Protein AF-A0A183K710-F1 (afdb_monomer_lite)

pLDDT: mean 79.03, std 16.12, range [29.27, 97.75]

InterPro domains:
  IPR005821 Ion transport domain [PF00520] (157-296)
  IPR027359 Voltage-dependent channel domain superfamily [G3DSA:1.20.120.350] (135-253)
  IPR028798 Two pore channel protein 2 [PTHR46768] (1-90)

Radius of gyration: 31.48 Å; chains: 1; bounding box: 94×46×74 Å

Secondary structure (DSSP, 8-state):
----PPP-----S---------TTSSHHHHHHHHHHHHTTTTTTTTTHHHHHH-TTHHHHHHHHHIIIIIIIIHHHHHHHHHHHHHHHHHHHHHHHTS---HHHHHHHHHHHHHS-STTS---S---SSHHHHHHHHHHTSHHHHHHHHHHHHHHHHSTTTSHHHHHHHHHHHHHHHHHHH-HHHHHH-HHHHHHHHHHHHHHHHHHHHHHHHHHHHH-TT-HHHHHHHHHHHHHHHHHHHGGGGGGGGG-TTHHHHHHHHHHHHHHHHHHHHHHHHHHHHHHHHHHHHHTTS-----TT-----

Organism: NCBI:txid6186

Sequence (305 aa):
MCVFNKPNRDLTKNSVVNTTTTAFTDFYDTLFSLLVLLTTTNHPDILIPPYNGNRGTAIFSIVYLGVGLYVLLNILTAAVYSEFSGYLMVYFMRHCHGNINAKQFMQLFKILDLSGPSNQSIPEQIPSLRVARIFQTWIMSKGFELVRIIISVFNVVFLCIISWGFTIFYVFEQISFLWAYGQKAFFSKKSNIFGLFIVAIIFVVKLIELTLLLMSHQMQHISQFRMTIWNIVRLSNILLLTRTTRLIVLFPWTRLVVSVLADLPSNLTPVLGILISAFYFYALLGMNLFHDVIKYHNSTNSSNP

Structure (mmCIF, N/CA/C/O backbone):
data_AF-A0A183K710-F1
#
_entry.id   AF-A0A183K710-F1
#
loop_
_atom_site.group_PDB
_atom_site.id
_atom_site.type_symbol
_atom_site.label_atom_id
_atom_site.label_alt_id
_atom_site.label_comp_id
_atom_site.label_asym_id
_atom_site.label_entity_id
_atom_site.label_seq_id
_atom_site.pdbx_PDB_ins_code
_atom_site.Cartn_x
_atom_site.Cartn_y
_atom_site.Cartn_z
_atom_site.occupancy
_atom_site.B_iso_or_equiv
_atom_site.auth_seq_id
_atom_site.auth_comp_id
_atom_site.auth_asym_id
_atom_site.auth_atom_id
_atom_site.pdbx_PDB_model_num
ATOM 1 N N . MET A 1 1 ? 19.536 0.967 -7.876 1.00 32.75 1 MET A N 1
ATOM 2 C CA . MET A 1 1 ? 19.944 0.985 -9.293 1.00 32.75 1 MET A CA 1
ATOM 3 C C . MET A 1 1 ? 21.432 0.676 -9.312 1.00 32.75 1 MET A C 1
ATOM 5 O O . MET A 1 1 ? 22.241 1.565 -9.096 1.00 32.75 1 MET A O 1
ATOM 9 N N . CYS A 1 2 ? 21.785 -0.606 -9.386 1.00 29.27 2 CYS A N 1
ATOM 10 C CA . CYS A 1 2 ? 23.181 -1.023 -9.462 1.00 29.27 2 CYS A CA 1
ATOM 11 C C . CYS A 1 2 ? 23.560 -0.992 -10.939 1.00 29.27 2 CYS A C 1
ATOM 13 O 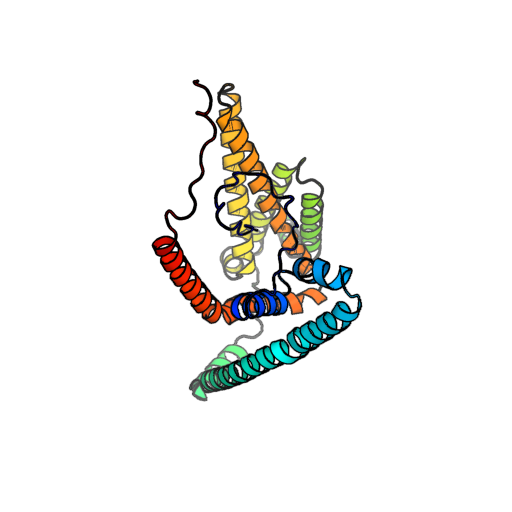O . CYS A 1 2 ? 23.099 -1.828 -11.712 1.00 29.27 2 CYS A O 1
ATOM 15 N N . VAL A 1 3 ? 24.326 0.020 -11.333 1.00 36.28 3 VAL A N 1
ATOM 16 C CA . VAL A 1 3 ? 24.984 0.047 -12.638 1.00 36.28 3 VAL A CA 1
ATOM 17 C C . VAL A 1 3 ? 25.947 -1.137 -12.649 1.00 36.28 3 VAL A C 1
ATOM 19 O O . VAL A 1 3 ? 26.861 -1.196 -11.829 1.00 36.28 3 VAL A O 1
ATOM 22 N N . PHE A 1 4 ? 25.705 -2.110 -13.528 1.00 34.94 4 PHE A N 1
ATOM 23 C CA . PHE A 1 4 ? 26.669 -3.163 -13.827 1.00 34.94 4 PHE A CA 1
ATOM 24 C C . PHE A 1 4 ? 27.917 -2.497 -14.411 1.00 34.94 4 PHE A C 1
ATOM 26 O O . PHE A 1 4 ? 27.982 -2.223 -15.607 1.00 34.94 4 PHE A O 1
ATOM 33 N N . ASN A 1 5 ? 28.902 -2.196 -13.566 1.00 38.53 5 ASN A N 1
ATOM 34 C CA . ASN A 1 5 ? 30.224 -1.836 -14.047 1.00 38.53 5 ASN A CA 1
ATOM 35 C C . ASN A 1 5 ? 30.917 -3.132 -14.485 1.00 38.53 5 ASN A C 1
ATOM 37 O O . ASN A 1 5 ? 31.101 -4.050 -13.683 1.00 38.53 5 ASN A O 1
ATOM 41 N N . LYS A 1 6 ? 31.234 -3.227 -15.778 1.00 32.34 6 LYS A N 1
ATOM 42 C CA . LYS A 1 6 ? 31.964 -4.351 -16.382 1.00 32.34 6 LYS A CA 1
ATOM 43 C C . LYS A 1 6 ? 33.304 -4.518 -15.633 1.00 32.34 6 LYS A C 1
ATOM 45 O O . LYS A 1 6 ? 33.909 -3.504 -15.284 1.00 32.34 6 LYS A O 1
ATOM 50 N N . PRO A 1 7 ? 33.772 -5.746 -15.342 1.00 35.91 7 PRO A N 1
ATOM 51 C CA . PRO A 1 7 ? 34.984 -5.947 -14.552 1.00 35.91 7 PRO A CA 1
ATOM 52 C C . PRO A 1 7 ? 36.188 -5.278 -15.227 1.00 35.91 7 PRO A C 1
ATOM 54 O O . PRO A 1 7 ? 36.450 -5.507 -16.410 1.00 35.91 7 PRO A O 1
ATOM 57 N N . ASN A 1 8 ? 36.883 -4.439 -14.452 1.00 36.72 8 ASN A N 1
ATOM 58 C CA . ASN A 1 8 ? 38.106 -3.729 -14.821 1.00 36.72 8 ASN A CA 1
ATOM 59 C C . ASN A 1 8 ? 39.134 -4.730 -15.368 1.00 36.72 8 ASN A C 1
ATOM 61 O O . ASN A 1 8 ? 39.702 -5.513 -14.609 1.00 36.72 8 ASN A O 1
ATOM 65 N N . ARG A 1 9 ? 39.366 -4.706 -16.683 1.00 40.50 9 ARG A N 1
ATOM 66 C CA . ARG A 1 9 ? 40.597 -5.238 -17.269 1.00 40.50 9 ARG A CA 1
ATOM 67 C C . ARG A 1 9 ? 41.652 -4.144 -17.149 1.00 40.50 9 ARG A C 1
ATOM 69 O O . ARG A 1 9 ? 41.404 -3.014 -17.557 1.00 40.50 9 ARG A O 1
ATOM 76 N N . ASP A 1 10 ? 42.768 -4.504 -16.534 1.00 36.31 10 ASP A N 1
ATOM 77 C CA . ASP A 1 10 ? 43.914 -3.680 -16.153 1.00 36.31 10 ASP A CA 1
ATOM 78 C C . ASP A 1 10 ? 44.164 -2.433 -17.020 1.00 36.31 10 ASP A C 1
ATOM 80 O O . ASP A 1 10 ? 44.587 -2.503 -18.175 1.00 36.31 10 ASP A O 1
ATOM 84 N N . LEU A 1 11 ? 43.963 -1.264 -16.407 1.00 43.75 11 LEU A N 1
ATOM 85 C CA . LEU A 1 11 ? 44.397 0.033 -16.917 1.00 43.75 11 LEU A CA 1
ATOM 86 C C . LEU A 1 11 ? 45.909 0.168 -16.715 1.00 43.75 11 LEU A C 1
ATOM 88 O O . LE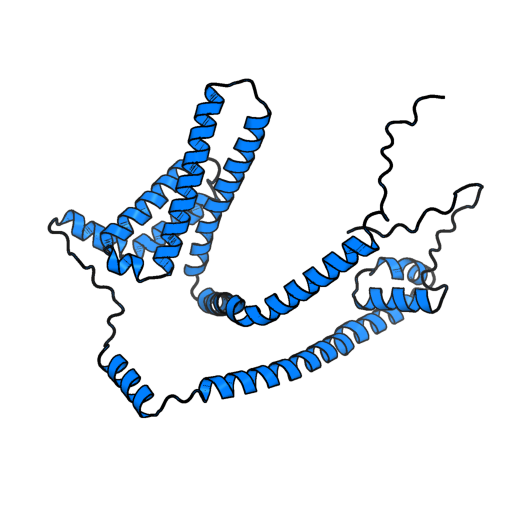U A 1 11 ? 46.378 0.769 -15.750 1.00 43.75 11 LEU A O 1
ATOM 92 N N . THR A 1 12 ? 46.683 -0.362 -17.659 1.00 36.50 12 THR A N 1
ATOM 93 C CA . THR A 1 12 ? 48.057 0.099 -17.871 1.00 36.50 12 THR A CA 1
ATOM 94 C C . THR A 1 12 ? 48.229 0.589 -19.306 1.00 36.50 12 THR A C 1
ATOM 96 O O . THR A 1 12 ? 47.965 -0.132 -20.261 1.00 36.50 12 THR A O 1
ATOM 99 N N . LYS A 1 13 ? 48.732 1.827 -19.405 1.00 35.16 13 LYS A N 1
ATOM 100 C CA . LYS A 1 13 ? 49.221 2.553 -20.591 1.00 35.16 13 LYS A CA 1
ATOM 101 C C . LYS A 1 13 ? 48.178 3.256 -21.471 1.00 35.16 13 LYS A C 1
ATOM 103 O O . LYS A 1 13 ? 47.451 2.647 -22.244 1.00 35.16 13 LYS A O 1
ATOM 108 N N . ASN A 1 14 ? 48.230 4.590 -21.391 1.00 40.84 14 ASN A N 1
ATOM 109 C CA . ASN A 1 14 ? 48.069 5.567 -22.473 1.00 40.84 14 ASN A CA 1
ATOM 110 C C . ASN A 1 14 ? 47.207 5.130 -23.662 1.00 40.84 14 ASN A C 1
ATOM 112 O O . ASN A 1 14 ? 47.691 4.983 -24.782 1.00 40.84 14 ASN A O 1
ATOM 116 N N . SER A 1 15 ? 45.908 5.028 -23.431 1.00 33.16 15 SER A N 1
ATOM 117 C CA . SER A 1 15 ? 44.923 5.217 -24.483 1.00 33.16 15 SER A CA 1
ATOM 118 C C . SER A 1 15 ? 44.007 6.332 -24.014 1.00 33.16 15 SER A C 1
ATOM 120 O O . SER A 1 15 ? 43.378 6.244 -22.962 1.00 33.16 15 SER A O 1
ATOM 122 N N . VAL A 1 16 ? 43.979 7.421 -24.785 1.00 37.41 16 VAL A N 1
ATOM 123 C CA . VAL A 1 16 ? 42.807 8.290 -24.855 1.00 37.41 16 VAL A CA 1
ATOM 124 C C . VAL A 1 16 ? 41.624 7.338 -24.948 1.00 37.41 16 VAL A C 1
ATOM 126 O O . VAL A 1 16 ? 41.508 6.597 -25.925 1.00 37.41 16 VAL A O 1
ATOM 129 N N . VAL A 1 17 ? 40.823 7.261 -23.887 1.00 38.62 17 VAL A N 1
ATOM 130 C CA . VAL A 1 17 ? 39.602 6.475 -23.920 1.00 38.62 17 VAL A CA 1
ATOM 131 C C . VAL A 1 17 ? 38.704 7.222 -24.894 1.00 38.62 17 VAL A C 1
ATOM 133 O O . VAL A 1 17 ? 38.003 8.155 -24.517 1.00 38.62 17 VAL A O 1
ATOM 136 N N . ASN A 1 18 ? 38.772 6.850 -26.172 1.00 33.62 18 ASN A N 1
ATOM 137 C CA . ASN A 1 18 ? 37.689 7.082 -27.106 1.00 33.62 18 ASN A CA 1
ATOM 138 C C . ASN A 1 18 ? 36.501 6.315 -26.523 1.00 33.62 18 ASN A C 1
ATOM 140 O O . ASN A 1 18 ? 36.293 5.141 -26.823 1.00 33.62 18 ASN A O 1
ATOM 144 N N . THR A 1 19 ? 35.756 6.954 -25.622 1.00 40.19 19 THR A N 1
ATOM 145 C CA . THR A 1 19 ? 34.510 6.460 -25.034 1.00 40.19 19 THR A CA 1
ATOM 146 C C . THR A 1 19 ? 33.399 6.490 -26.083 1.00 40.19 19 THR A C 1
ATOM 148 O O . THR A 1 19 ? 32.311 7.011 -25.869 1.00 40.19 19 THR A O 1
ATOM 151 N N . THR A 1 20 ? 33.637 5.886 -27.242 1.00 45.22 20 THR A N 1
ATOM 152 C CA . THR A 1 20 ? 32.563 5.301 -28.030 1.00 45.22 20 THR A CA 1
ATOM 153 C C . THR A 1 20 ? 32.332 3.923 -27.431 1.00 45.22 20 THR A C 1
ATOM 155 O O . THR A 1 20 ? 32.859 2.928 -27.921 1.00 45.22 20 THR A O 1
ATOM 158 N N . THR A 1 21 ? 31.596 3.849 -26.319 1.00 55.53 21 THR A N 1
ATOM 159 C CA . THR A 1 21 ? 30.979 2.587 -25.899 1.00 55.53 21 THR A CA 1
ATOM 160 C C . THR A 1 21 ? 29.996 2.209 -26.996 1.00 55.53 21 THR A C 1
ATOM 162 O O . THR A 1 21 ? 28.840 2.631 -27.004 1.00 55.53 21 THR A O 1
ATOM 165 N N . THR A 1 22 ? 30.498 1.507 -28.000 1.00 62.12 22 THR A N 1
ATOM 166 C CA . THR A 1 22 ? 29.734 1.018 -29.133 1.00 62.12 22 THR A CA 1
ATOM 167 C C . THR A 1 22 ? 28.851 -0.103 -28.610 1.00 62.12 22 THR A C 1
ATOM 169 O O . THR A 1 22 ? 29.244 -1.260 -28.600 1.00 62.12 22 THR A O 1
ATOM 172 N N . ALA A 1 23 ? 27.653 0.245 -28.145 1.00 62.66 23 ALA A N 1
ATOM 173 C CA . ALA A 1 23 ? 26.631 -0.718 -27.735 1.00 62.66 23 ALA A CA 1
ATOM 174 C C . ALA A 1 23 ? 26.180 -1.668 -28.866 1.00 62.66 23 ALA A C 1
ATOM 176 O O . ALA A 1 23 ? 25.407 -2.592 -28.638 1.00 62.66 23 ALA A O 1
ATOM 177 N N . PHE A 1 24 ? 26.666 -1.421 -30.084 1.00 72.62 24 PHE A N 1
ATOM 178 C CA . PHE A 1 24 ? 26.300 -2.092 -31.321 1.00 72.62 24 PHE A CA 1
ATOM 179 C C . PHE A 1 24 ? 27.529 -2.692 -32.023 1.00 72.62 24 PHE A C 1
ATOM 181 O O . PHE A 1 24 ? 27.758 -2.436 -33.202 1.00 72.62 24 PHE A O 1
ATOM 188 N N . THR A 1 25 ? 28.380 -3.409 -31.286 1.00 78.44 25 THR A N 1
ATOM 189 C CA . THR A 1 25 ? 29.546 -4.113 -31.859 1.00 78.44 25 THR A CA 1
ATOM 190 C C . THR A 1 25 ? 29.158 -5.468 -32.414 1.00 78.44 25 THR A C 1
ATOM 192 O O . THR A 1 25 ? 29.370 -5.742 -33.591 1.00 78.44 25 THR A O 1
ATOM 195 N N . ASP A 1 26 ? 28.551 -6.290 -31.563 1.00 86.06 26 ASP A N 1
ATOM 196 C CA . ASP A 1 26 ? 28.195 -7.666 -31.871 1.00 86.06 26 ASP A CA 1
ATOM 197 C C . ASP A 1 26 ? 26.681 -7.815 -31.996 1.00 86.06 26 ASP A C 1
ATOM 199 O O . ASP A 1 26 ? 25.905 -7.058 -31.403 1.00 86.06 26 ASP A O 1
ATOM 203 N N . PHE A 1 27 ? 26.240 -8.831 -32.744 1.00 88.12 27 PHE A N 1
ATOM 204 C CA . PHE A 1 27 ? 24.816 -9.144 -32.884 1.00 88.12 27 PHE A CA 1
ATOM 205 C C . PHE A 1 27 ? 24.148 -9.371 -31.520 1.00 88.12 27 PHE A C 1
ATOM 207 O O . PHE A 1 27 ? 23.072 -8.836 -31.268 1.00 88.12 27 PHE A O 1
ATOM 214 N N . TYR A 1 28 ? 24.803 -10.111 -30.619 1.00 89.00 28 TYR A N 1
ATOM 215 C CA . TYR A 1 28 ? 24.277 -10.399 -29.282 1.00 89.00 28 TYR A CA 1
ATOM 216 C C . TYR A 1 28 ? 24.205 -9.151 -28.393 1.00 89.00 28 TYR A C 1
ATOM 218 O O . TYR A 1 28 ? 23.172 -8.922 -27.765 1.00 89.00 28 TYR A O 1
ATOM 226 N N . ASP A 1 29 ? 25.249 -8.318 -28.388 1.00 86.31 29 ASP A N 1
ATOM 227 C CA . ASP A 1 29 ? 25.275 -7.060 -27.626 1.00 86.31 29 ASP A CA 1
ATOM 228 C C . ASP A 1 29 ? 24.228 -6.071 -28.154 1.00 86.31 29 ASP A C 1
ATOM 230 O O . ASP A 1 29 ? 23.536 -5.412 -27.375 1.00 86.31 29 ASP A O 1
ATOM 234 N N . THR A 1 30 ? 24.038 -6.038 -29.475 1.00 89.19 30 THR A N 1
ATOM 235 C CA . THR A 1 30 ? 22.999 -5.245 -30.140 1.00 89.19 30 THR A CA 1
ATOM 236 C C . THR A 1 30 ? 21.606 -5.739 -29.766 1.00 89.19 30 THR A C 1
ATOM 238 O O . THR A 1 30 ? 20.764 -4.941 -29.358 1.00 89.19 30 THR A O 1
ATOM 241 N N . LEU A 1 31 ? 21.355 -7.048 -29.860 1.00 90.62 31 LEU A N 1
ATOM 242 C CA . LEU A 1 31 ? 20.064 -7.654 -29.532 1.00 90.62 31 LEU A CA 1
ATOM 243 C C . LEU A 1 31 ? 19.708 -7.420 -28.066 1.00 90.62 31 LEU A C 1
ATOM 245 O O . LEU A 1 31 ? 18.590 -7.003 -27.772 1.00 90.62 31 LEU A O 1
ATOM 249 N N . PHE A 1 32 ? 20.653 -7.638 -27.151 1.00 90.81 32 PHE A N 1
ATOM 250 C CA . PHE A 1 32 ? 20.450 -7.375 -25.731 1.00 90.81 32 PHE A CA 1
ATOM 251 C C . PHE A 1 32 ? 20.185 -5.888 -25.467 1.00 90.81 32 PHE A C 1
ATOM 253 O O . PHE A 1 32 ? 19.223 -5.547 -24.780 1.00 90.81 32 PHE A O 1
ATOM 260 N N . SER A 1 33 ? 20.980 -4.991 -26.057 1.00 88.75 33 SER A N 1
ATOM 261 C CA . SER A 1 33 ? 20.791 -3.543 -25.903 1.00 88.75 33 SER A CA 1
ATOM 262 C C . SER A 1 33 ? 19.433 -3.075 -26.434 1.00 88.75 33 SER A C 1
ATOM 264 O O . SER A 1 33 ? 18.791 -2.227 -25.808 1.00 88.75 33 SER A O 1
ATOM 266 N N . LEU A 1 34 ? 18.964 -3.654 -27.546 1.00 90.75 34 LEU A N 1
ATOM 267 C CA . LEU A 1 34 ? 17.637 -3.395 -28.108 1.00 90.75 34 LEU A CA 1
ATOM 268 C C . LEU A 1 34 ? 16.518 -4.003 -27.250 1.00 90.75 34 LEU A C 1
ATOM 270 O O . LEU A 1 34 ? 15.490 -3.355 -27.053 1.00 90.75 34 LEU A O 1
ATOM 274 N N . LEU A 1 35 ? 16.707 -5.197 -26.684 1.00 92.12 35 LEU A N 1
A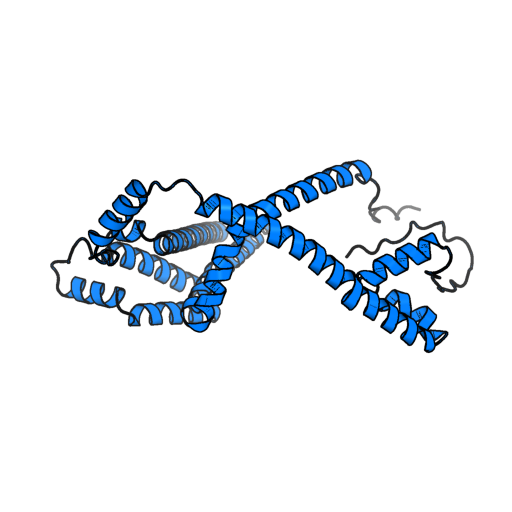TOM 275 C CA . LEU A 1 35 ? 15.759 -5.814 -25.751 1.00 92.12 35 LEU A CA 1
ATOM 276 C C . LEU A 1 35 ? 15.580 -4.958 -24.485 1.00 92.12 35 LEU A C 1
ATOM 278 O O . LEU A 1 35 ? 14.455 -4.744 -24.044 1.00 92.12 35 LEU A O 1
ATOM 282 N N . VAL A 1 36 ? 16.666 -4.407 -23.934 1.00 92.19 36 VAL A N 1
ATOM 283 C CA . VAL A 1 36 ? 16.610 -3.459 -22.801 1.00 92.19 36 VAL A CA 1
ATOM 284 C C . VAL A 1 36 ? 16.001 -2.112 -23.221 1.00 92.19 36 VAL A C 1
ATOM 286 O O . VAL A 1 36 ? 15.308 -1.462 -22.435 1.00 92.19 36 VAL A O 1
ATOM 289 N N . LEU A 1 37 ? 16.203 -1.696 -24.475 1.00 91.44 37 LEU A N 1
ATOM 290 C CA . LEU A 1 37 ? 15.547 -0.510 -25.031 1.00 91.44 37 LEU A CA 1
ATOM 291 C C . LEU A 1 37 ? 14.040 -0.707 -25.198 1.00 91.44 37 LEU A C 1
ATOM 293 O O . LEU A 1 37 ? 13.286 0.233 -24.959 1.00 91.44 37 LEU A O 1
ATOM 297 N N . LEU A 1 38 ? 13.583 -1.922 -25.513 1.00 93.25 38 LEU A N 1
ATOM 298 C CA . LEU A 1 38 ? 12.158 -2.261 -25.555 1.00 93.25 38 LEU A CA 1
ATOM 299 C C . LEU A 1 38 ? 11.489 -2.070 -24.184 1.00 93.25 38 LEU A C 1
ATOM 301 O O . LEU A 1 38 ? 10.329 -1.674 -24.126 1.00 93.25 38 LEU A O 1
ATOM 305 N N . THR A 1 39 ? 12.220 -2.283 -23.082 1.00 93.44 39 THR A N 1
ATOM 306 C CA . THR A 1 39 ? 11.747 -1.994 -21.715 1.00 93.44 39 THR A CA 1
ATOM 307 C C . THR A 1 39 ? 12.020 -0.554 -21.273 1.00 93.44 39 THR A C 1
ATOM 309 O O . THR A 1 39 ? 11.787 -0.210 -20.113 1.00 93.44 39 THR A O 1
ATOM 312 N N . THR A 1 40 ? 12.517 0.311 -22.165 1.00 92.81 40 THR A N 1
ATOM 313 C CA . THR A 1 40 ? 12.853 1.733 -21.929 1.00 92.81 40 THR A CA 1
ATOM 314 C C . THR A 1 40 ? 13.810 1.995 -20.765 1.00 92.81 40 THR A C 1
ATOM 316 O O . THR A 1 40 ? 13.926 3.119 -20.288 1.00 92.81 40 THR A O 1
ATOM 319 N N . THR A 1 41 ? 14.528 0.974 -20.297 1.00 91.00 41 THR A N 1
ATOM 320 C CA . THR A 1 41 ? 15.357 1.085 -19.087 1.00 91.00 41 THR A CA 1
ATOM 321 C C . THR A 1 41 ? 16.661 1.845 -19.345 1.00 91.00 41 THR A C 1
ATOM 323 O O . THR A 1 41 ? 17.217 2.444 -18.431 1.00 91.00 41 THR A O 1
ATOM 326 N N . ASN A 1 42 ? 17.137 1.836 -20.590 1.00 85.94 42 ASN A N 1
ATOM 327 C CA . ASN A 1 42 ? 18.369 2.486 -21.044 1.00 85.94 42 ASN A CA 1
ATOM 328 C C . ASN A 1 42 ? 18.115 3.697 -21.971 1.00 85.94 42 ASN A C 1
ATOM 330 O O . ASN A 1 42 ? 19.043 4.166 -22.630 1.00 85.94 42 ASN A O 1
ATOM 334 N N . HIS A 1 43 ? 16.875 4.196 -22.055 1.00 86.56 43 HIS A N 1
ATOM 335 C CA . HIS A 1 43 ? 16.537 5.409 -22.804 1.00 86.56 43 HIS A CA 1
ATOM 336 C C . HIS A 1 43 ? 16.673 6.648 -21.894 1.00 86.56 43 HIS A C 1
ATOM 338 O O . HIS A 1 43 ? 16.084 6.643 -20.813 1.00 86.56 43 HIS A O 1
ATOM 344 N N . PRO A 1 44 ? 17.361 7.736 -22.302 1.00 88.50 44 PRO A N 1
ATOM 345 C CA . PRO A 1 44 ? 17.928 8.001 -23.631 1.00 88.50 44 PRO A CA 1
ATOM 346 C C . PRO A 1 44 ? 19.392 7.559 -23.819 1.00 88.50 44 PRO A C 1
ATOM 348 O O . PRO A 1 44 ? 19.902 7.660 -24.932 1.00 88.50 44 PRO A O 1
ATOM 351 N N . ASP A 1 45 ? 20.071 7.084 -22.775 1.00 86.56 45 ASP A N 1
ATOM 352 C CA . ASP A 1 45 ? 21.533 6.905 -22.732 1.00 86.56 45 ASP A CA 1
ATOM 353 C C . ASP A 1 45 ? 22.112 6.071 -23.886 1.00 86.56 45 ASP A C 1
ATOM 355 O O . ASP A 1 45 ? 23.142 6.431 -24.459 1.00 86.56 45 ASP A O 1
ATOM 359 N N . ILE A 1 46 ? 21.429 4.998 -24.290 1.00 86.94 46 ILE A N 1
ATOM 360 C CA . ILE A 1 46 ? 21.871 4.125 -25.391 1.00 86.94 46 ILE A CA 1
ATOM 361 C C . ILE A 1 46 ? 21.801 4.803 -26.772 1.00 86.94 46 ILE A C 1
ATOM 363 O O . ILE A 1 46 ? 22.495 4.405 -27.708 1.00 86.94 46 ILE A O 1
ATOM 367 N N . LEU A 1 47 ? 20.964 5.836 -26.908 1.00 87.25 47 LEU A N 1
ATOM 368 C CA . LEU A 1 47 ? 20.666 6.509 -28.173 1.00 87.25 47 LEU A CA 1
ATOM 369 C C . LEU A 1 47 ? 21.473 7.792 -28.381 1.00 87.25 47 LEU A C 1
ATOM 371 O O . LEU A 1 47 ? 21.593 8.243 -29.519 1.00 87.25 47 LEU A O 1
ATOM 375 N N . ILE A 1 48 ? 22.047 8.377 -27.325 1.00 87.62 48 ILE A N 1
ATOM 376 C CA . ILE A 1 48 ? 22.773 9.656 -27.410 1.00 87.62 48 ILE A CA 1
ATOM 377 C C . ILE A 1 48 ? 24.003 9.566 -28.333 1.00 87.62 48 ILE A C 1
ATOM 379 O O . ILE A 1 48 ? 24.114 10.408 -29.230 1.00 87.62 48 ILE A O 1
ATOM 383 N N . PRO A 1 49 ? 24.912 8.574 -28.199 1.00 86.12 49 PRO A N 1
ATOM 384 C CA . PRO A 1 49 ? 26.079 8.488 -29.078 1.00 86.12 49 PRO A CA 1
ATOM 385 C C . PRO A 1 49 ? 25.734 8.382 -30.581 1.00 86.12 49 PRO A C 1
ATOM 387 O O . PRO A 1 49 ? 26.266 9.182 -31.356 1.00 86.12 49 PRO A O 1
ATOM 390 N N . PRO A 1 50 ? 24.830 7.484 -31.036 1.00 84.88 50 PRO A N 1
ATOM 391 C CA . PRO A 1 50 ? 24.471 7.402 -32.454 1.00 84.88 50 PRO A CA 1
ATOM 392 C C . PRO A 1 50 ? 23.575 8.558 -32.932 1.00 84.88 50 PRO A C 1
ATOM 394 O O . PRO A 1 50 ? 23.604 8.898 -34.116 1.00 84.88 50 PRO A O 1
ATOM 397 N N . TYR A 1 51 ? 22.811 9.204 -32.044 1.00 87.44 51 TYR A N 1
ATOM 398 C CA . TYR A 1 51 ? 22.045 10.412 -32.375 1.00 87.44 51 TYR A CA 1
ATOM 399 C C . TYR A 1 51 ? 22.951 11.619 -32.651 1.00 87.44 51 TYR A C 1
ATOM 401 O O . TYR A 1 51 ? 22.716 12.366 -33.602 1.00 87.44 51 TYR A O 1
ATOM 409 N N . ASN A 1 52 ? 24.014 11.786 -31.860 1.00 87.94 52 ASN A N 1
ATOM 410 C CA . ASN A 1 52 ? 24.992 12.855 -32.068 1.00 87.94 52 ASN A CA 1
ATOM 411 C C . ASN A 1 52 ? 25.788 12.669 -33.369 1.00 87.94 52 ASN A C 1
ATOM 413 O O . ASN A 1 52 ? 26.168 13.660 -33.988 1.00 87.94 52 ASN A O 1
ATOM 417 N N . GLY A 1 53 ? 26.010 11.421 -33.800 1.00 86.25 53 GLY A N 1
ATOM 418 C CA . GLY A 1 53 ? 26.620 11.117 -35.098 1.00 86.25 53 GLY A CA 1
ATOM 419 C C . GLY A 1 53 ? 25.678 11.376 -36.279 1.00 86.25 53 GLY A C 1
ATOM 420 O O . GLY A 1 53 ? 26.064 12.021 -37.251 1.00 86.25 53 GLY A O 1
ATOM 421 N N . ASN A 1 54 ? 24.429 10.909 -36.193 1.00 89.31 54 ASN A N 1
ATOM 422 C CA . ASN A 1 54 ? 23.401 11.151 -37.203 1.00 89.31 54 ASN A CA 1
ATOM 423 C C . ASN A 1 54 ? 22.035 11.396 -36.548 1.00 89.31 54 ASN A C 1
ATOM 425 O O . ASN A 1 54 ? 21.461 10.504 -35.921 1.00 89.31 54 ASN A O 1
ATOM 429 N N . ARG A 1 55 ? 21.447 12.575 -36.789 1.00 89.06 55 ARG A N 1
ATOM 430 C CA . ARG A 1 55 ? 20.111 12.928 -36.273 1.00 89.06 55 ARG A CA 1
ATOM 431 C C . ARG A 1 55 ? 19.003 12.006 -36.800 1.00 89.06 55 ARG A C 1
ATOM 433 O O . ARG A 1 55 ? 17.979 11.856 -36.138 1.00 89.06 55 ARG A O 1
ATOM 440 N N . GLY A 1 56 ? 19.214 11.345 -37.944 1.00 88.19 56 GLY A N 1
ATOM 441 C CA . GLY A 1 56 ? 18.293 10.343 -38.496 1.00 88.19 56 GLY A CA 1
ATOM 442 C C . GLY A 1 56 ? 18.038 9.145 -37.570 1.00 88.19 56 GLY A C 1
ATOM 443 O O . GLY A 1 56 ? 16.977 8.529 -37.648 1.00 88.19 56 GLY A O 1
ATOM 444 N N . THR A 1 57 ? 18.943 8.867 -36.624 1.00 87.62 57 THR A N 1
ATOM 445 C CA . THR A 1 57 ? 18.780 7.826 -35.593 1.00 87.62 57 THR A CA 1
ATOM 446 C C . THR A 1 57 ? 17.538 8.052 -34.713 1.00 87.62 57 THR A C 1
ATOM 448 O O . THR A 1 57 ? 16.957 7.098 -34.189 1.00 87.62 57 THR A O 1
ATOM 451 N N . ALA A 1 58 ? 17.065 9.298 -34.585 1.00 89.12 58 ALA A N 1
ATOM 452 C CA . ALA A 1 58 ? 15.824 9.602 -33.871 1.00 89.12 58 ALA A CA 1
ATOM 453 C C . ALA A 1 58 ? 14.604 8.920 -34.495 1.00 89.12 58 ALA A C 1
ATOM 455 O O . ALA A 1 58 ? 13.762 8.395 -33.773 1.00 89.12 58 ALA A O 1
ATOM 456 N N . ILE A 1 59 ? 14.531 8.879 -35.830 1.00 93.69 59 ILE A N 1
ATOM 457 C CA . ILE A 1 59 ? 13.414 8.261 -36.553 1.00 93.69 59 ILE A CA 1
ATOM 458 C C . ILE A 1 59 ? 13.368 6.765 -36.241 1.00 93.69 59 ILE A C 1
ATOM 460 O O . ILE A 1 59 ? 12.315 6.250 -35.877 1.00 93.69 59 ILE A O 1
ATOM 464 N N . PHE A 1 60 ? 14.519 6.088 -36.304 1.00 91.00 60 PHE A N 1
ATOM 465 C CA . PHE A 1 60 ? 14.628 4.679 -35.920 1.00 91.00 60 PHE A CA 1
ATOM 466 C C . PHE A 1 60 ? 14.131 4.448 -34.489 1.00 91.00 60 PHE A C 1
ATOM 468 O O . PHE A 1 60 ? 13.336 3.546 -34.250 1.00 91.00 60 PHE A O 1
ATOM 475 N N . SER A 1 61 ? 14.551 5.296 -33.552 1.00 88.06 61 SER A N 1
ATOM 476 C CA . SER A 1 61 ? 14.223 5.146 -32.131 1.00 88.06 61 SER A CA 1
ATOM 477 C C . SER A 1 61 ? 12.732 5.343 -31.857 1.00 88.06 61 SER A C 1
ATOM 479 O O . SER A 1 61 ? 12.131 4.565 -31.117 1.00 88.06 61 SER A O 1
ATOM 481 N N . ILE A 1 62 ? 12.123 6.347 -32.496 1.00 93.62 62 ILE A N 1
ATOM 482 C CA . ILE A 1 62 ? 10.684 6.624 -32.408 1.00 93.62 62 ILE A CA 1
ATOM 483 C C . ILE A 1 62 ? 9.882 5.455 -32.978 1.00 93.62 62 ILE A C 1
ATOM 485 O O . ILE A 1 62 ? 8.926 5.013 -32.347 1.00 93.62 62 ILE A O 1
ATOM 489 N N . VAL A 1 63 ? 10.268 4.931 -34.144 1.00 95.69 63 VAL A N 1
ATOM 490 C CA . VAL A 1 63 ? 9.570 3.796 -34.766 1.00 95.69 63 VAL A CA 1
ATOM 491 C C . VAL A 1 63 ? 9.746 2.528 -33.930 1.00 95.69 63 VAL A C 1
ATOM 493 O O . VAL A 1 63 ? 8.762 1.844 -33.660 1.00 95.69 63 VAL A O 1
ATOM 496 N N . TYR A 1 64 ? 10.964 2.236 -33.468 1.00 94.00 64 TYR A N 1
ATOM 497 C CA . TYR A 1 64 ? 11.262 1.059 -32.651 1.00 94.00 64 TYR A CA 1
ATOM 498 C C . TYR A 1 64 ? 10.474 1.058 -31.336 1.00 94.00 64 TYR A C 1
ATOM 500 O O . TYR A 1 64 ? 9.784 0.084 -31.034 1.00 94.00 64 TYR A O 1
ATOM 508 N N . LEU A 1 65 ? 10.510 2.160 -30.580 1.00 94.69 65 LEU A N 1
ATOM 509 C CA . LEU A 1 65 ? 9.745 2.290 -29.337 1.00 94.69 65 LEU A CA 1
ATOM 510 C C . LEU A 1 65 ? 8.240 2.371 -29.597 1.00 94.69 65 LEU A C 1
ATOM 512 O O . LEU A 1 65 ? 7.460 1.805 -28.835 1.00 94.69 65 LEU A O 1
ATOM 516 N N . GLY A 1 66 ? 7.827 3.034 -30.677 1.00 94.81 66 GLY A N 1
ATOM 517 C CA . GLY A 1 66 ? 6.427 3.146 -31.067 1.00 94.81 66 GLY A CA 1
ATOM 518 C C . GLY A 1 66 ? 5.799 1.779 -31.333 1.00 94.81 66 GLY A C 1
ATOM 519 O O . GLY A 1 66 ? 4.784 1.429 -30.733 1.00 94.81 66 GLY A O 1
ATOM 520 N N . VAL A 1 67 ? 6.440 0.973 -32.181 1.00 96.38 67 VAL A N 1
ATOM 521 C CA . VAL A 1 67 ? 5.998 -0.397 -32.474 1.00 96.38 67 VAL A CA 1
ATOM 522 C C . VAL A 1 67 ? 6.160 -1.291 -31.242 1.00 96.38 67 VAL A C 1
ATOM 524 O O . VAL A 1 67 ? 5.245 -2.034 -30.893 1.00 96.38 67 VAL A O 1
ATOM 527 N N . GLY A 1 68 ? 7.287 -1.205 -30.540 1.00 94.44 68 GLY A N 1
ATOM 528 C CA . GLY A 1 68 ? 7.571 -2.040 -29.378 1.00 94.44 68 GLY A CA 1
ATOM 529 C C . GLY A 1 68 ? 6.578 -1.857 -28.229 1.00 94.44 68 GLY A C 1
ATOM 530 O O . GLY A 1 68 ? 5.963 -2.821 -27.775 1.00 94.44 68 GLY A O 1
ATOM 531 N N . LEU A 1 69 ? 6.385 -0.620 -27.776 1.00 93.19 69 LEU A N 1
ATOM 532 C CA . LEU A 1 69 ? 5.559 -0.320 -26.606 1.00 93.19 69 LEU A CA 1
ATOM 533 C C . LEU A 1 69 ? 4.066 -0.338 -26.931 1.00 93.19 69 LEU A C 1
ATOM 535 O O . LEU A 1 69 ? 3.283 -0.926 -26.189 1.00 93.19 69 LEU A O 1
ATOM 539 N N . TYR A 1 70 ? 3.656 0.299 -28.030 1.00 94.38 70 TYR A N 1
ATOM 540 C CA . TYR A 1 70 ? 2.229 0.474 -28.306 1.00 94.38 70 TYR A CA 1
ATOM 541 C C . TYR A 1 70 ? 1.614 -0.675 -29.093 1.00 94.38 70 TYR A C 1
ATOM 543 O O . TYR A 1 70 ? 0.413 -0.901 -28.956 1.00 94.38 70 TYR A O 1
ATOM 551 N N . VAL A 1 71 ? 2.395 -1.393 -29.904 1.00 95.31 71 VAL A N 1
ATOM 552 C CA . VAL A 1 71 ? 1.887 -2.538 -30.669 1.00 95.31 71 VAL A CA 1
ATOM 553 C C . VAL A 1 71 ? 2.236 -3.834 -29.948 1.00 95.31 71 VAL A C 1
ATOM 555 O O . VAL A 1 71 ? 1.333 -4.513 -29.469 1.00 95.31 71 VAL A O 1
ATOM 558 N N . LEU A 1 72 ? 3.523 -4.167 -29.808 1.00 95.31 72 LEU A N 1
ATOM 559 C CA . LEU A 1 72 ? 3.929 -5.485 -29.303 1.00 95.31 72 LEU A CA 1
ATOM 560 C C . LEU A 1 72 ? 3.533 -5.714 -27.838 1.00 95.31 72 LEU A C 1
ATOM 562 O O . LEU A 1 72 ? 2.892 -6.725 -27.547 1.00 95.31 72 LEU A O 1
ATOM 566 N N . LEU A 1 73 ? 3.858 -4.793 -26.921 1.00 94.25 73 LEU A N 1
ATOM 567 C CA . LEU A 1 73 ? 3.505 -4.971 -25.504 1.00 94.25 73 LEU A CA 1
ATOM 568 C C . LEU A 1 73 ? 1.987 -4.953 -25.273 1.00 94.25 73 LEU A C 1
ATOM 570 O O . LEU A 1 73 ? 1.492 -5.773 -24.507 1.00 94.25 73 LEU A O 1
ATOM 574 N N . ASN A 1 74 ? 1.230 -4.099 -25.971 1.00 94.69 74 ASN A N 1
ATOM 575 C CA . ASN A 1 74 ? -0.232 -4.083 -25.850 1.00 94.69 74 ASN A CA 1
ATOM 576 C C . ASN A 1 74 ? -0.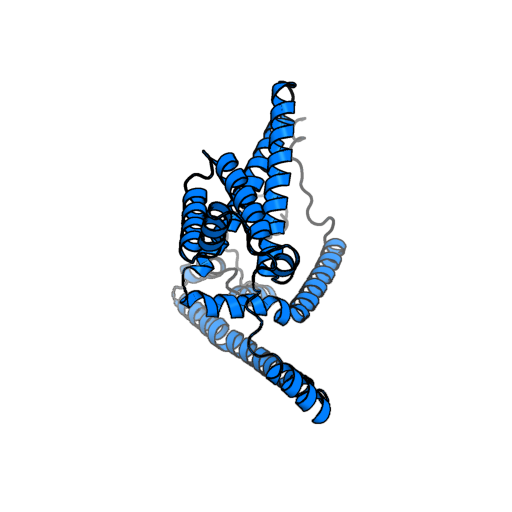890 -5.344 -26.430 1.00 94.69 74 ASN A C 1
ATOM 578 O O . ASN A 1 74 ? -1.839 -5.848 -25.833 1.00 94.69 74 ASN A O 1
ATOM 582 N N . ILE A 1 75 ? -0.387 -5.889 -27.548 1.00 96.31 75 ILE A N 1
ATOM 583 C CA . ILE A 1 75 ? -0.850 -7.185 -28.077 1.00 96.31 75 ILE A CA 1
ATOM 584 C C . ILE A 1 75 ? -0.543 -8.303 -27.076 1.00 96.31 75 ILE A C 1
ATOM 586 O O . ILE A 1 75 ? -1.408 -9.137 -26.815 1.00 96.31 75 ILE A O 1
ATOM 590 N N . LEU A 1 76 ? 0.649 -8.301 -26.469 1.00 95.38 76 LEU A N 1
ATOM 591 C CA . LEU A 1 76 ? 1.006 -9.266 -25.428 1.00 95.38 76 LEU A CA 1
ATOM 592 C C . LEU A 1 76 ? 0.063 -9.156 -24.220 1.00 95.38 76 LEU A C 1
ATOM 594 O O . LEU A 1 76 ? -0.461 -10.167 -23.757 1.00 95.38 76 LEU A O 1
ATOM 598 N N . THR A 1 77 ? -0.202 -7.940 -23.730 1.00 94.69 77 THR A N 1
ATOM 599 C CA . THR A 1 77 ? -1.169 -7.709 -22.646 1.00 94.69 77 THR A CA 1
ATOM 600 C C . THR A 1 77 ? -2.572 -8.174 -23.033 1.00 94.69 77 THR A C 1
ATOM 602 O O . THR A 1 77 ? -3.237 -8.806 -22.215 1.00 94.69 77 THR A O 1
ATOM 605 N N . ALA A 1 78 ? -3.013 -7.924 -24.269 1.00 96.00 78 ALA A N 1
ATOM 606 C CA . ALA A 1 78 ? -4.314 -8.368 -24.761 1.00 96.00 78 ALA A CA 1
ATOM 607 C C . ALA A 1 78 ? -4.424 -9.899 -24.816 1.00 96.00 78 ALA A C 1
ATOM 609 O O . ALA A 1 78 ? -5.424 -10.443 -24.355 1.00 96.00 78 ALA A O 1
ATOM 610 N N . ALA A 1 79 ? -3.391 -10.592 -25.304 1.00 95.12 79 ALA A N 1
ATOM 611 C CA . ALA A 1 79 ? -3.348 -12.054 -25.350 1.00 95.12 79 ALA A CA 1
ATOM 612 C C . A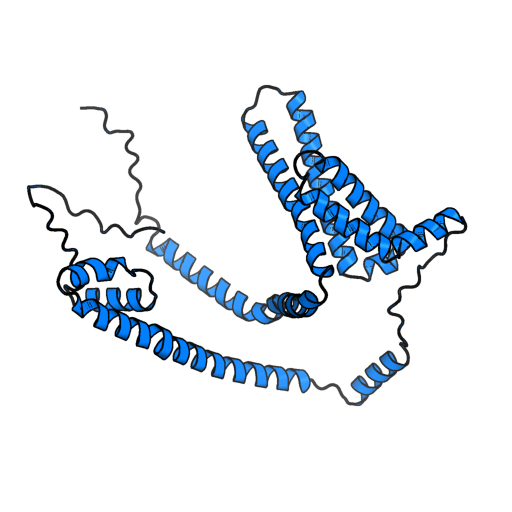LA A 1 79 ? -3.380 -12.676 -23.944 1.00 95.12 79 ALA A C 1
ATOM 614 O O . ALA A 1 79 ? -4.110 -13.629 -23.681 1.00 95.12 79 ALA A O 1
ATOM 615 N N . VAL A 1 80 ? -2.631 -12.101 -23.002 1.00 93.12 80 VAL A N 1
ATOM 616 C CA . VAL A 1 80 ? -2.662 -12.534 -21.599 1.00 93.12 80 VAL A CA 1
ATOM 617 C C . VAL A 1 80 ? -4.043 -12.275 -20.984 1.00 93.12 80 VAL A C 1
ATOM 619 O O . VAL A 1 80 ? -4.604 -13.143 -20.314 1.00 93.12 80 VAL A O 1
ATOM 622 N N . TYR A 1 81 ? -4.631 -11.104 -21.241 1.00 92.88 81 TYR A N 1
ATOM 623 C CA . TYR A 1 81 ? -5.959 -10.747 -20.745 1.00 92.88 81 TYR A CA 1
ATOM 624 C C . TYR A 1 81 ? -7.067 -11.648 -21.304 1.00 92.88 81 TYR A C 1
ATOM 626 O O . TYR A 1 81 ? -7.977 -12.007 -20.551 1.00 92.88 81 TYR A O 1
ATOM 634 N N . SER A 1 82 ? -7.012 -12.035 -22.584 1.00 93.31 82 SER A N 1
ATOM 635 C CA . SER A 1 82 ? -8.021 -12.918 -23.184 1.00 93.31 82 SER A CA 1
ATOM 636 C C . SER A 1 82 ? -8.036 -14.293 -22.524 1.00 93.31 82 SER A C 1
ATOM 638 O O . SER A 1 82 ? -9.114 -14.804 -22.220 1.00 93.31 82 SER A O 1
ATOM 640 N N . GLU A 1 83 ? -6.860 -14.844 -22.213 1.00 91.25 83 GLU A N 1
ATOM 641 C CA . GLU A 1 83 ? -6.749 -16.101 -21.469 1.00 91.25 83 GLU A CA 1
ATOM 642 C C . GLU A 1 83 ? -7.322 -15.950 -20.055 1.00 91.25 83 GLU A C 1
ATOM 644 O O . GLU A 1 83 ? -8.237 -16.682 -19.669 1.00 91.25 83 GLU A O 1
ATOM 649 N N . PHE A 1 84 ? -6.869 -14.946 -19.291 1.00 87.19 84 PHE A N 1
ATOM 650 C CA . PHE A 1 84 ? -7.362 -14.715 -17.926 1.00 87.19 84 PHE A CA 1
ATOM 651 C C . PHE A 1 84 ? -8.873 -14.469 -17.864 1.00 87.19 84 PHE A C 1
ATOM 653 O O . PHE A 1 84 ? -9.535 -14.952 -16.943 1.00 87.19 84 PHE A O 1
ATOM 660 N N . SER A 1 85 ? -9.433 -13.763 -18.845 1.00 87.31 85 SER A N 1
ATOM 661 C CA . SER A 1 85 ? -10.876 -13.523 -18.936 1.00 87.31 85 SER A CA 1
ATOM 662 C C . SER A 1 85 ? -11.651 -14.824 -19.156 1.00 87.31 85 SER A C 1
ATOM 664 O O . SER A 1 85 ? -12.685 -15.035 -18.519 1.00 87.31 85 SER A O 1
ATOM 666 N N . GLY A 1 86 ? -11.128 -15.730 -19.989 1.00 84.44 86 GLY A N 1
ATOM 667 C CA . GLY A 1 86 ? -11.690 -17.068 -20.184 1.00 84.44 86 GLY A CA 1
ATOM 668 C C . GLY A 1 86 ? -11.690 -17.896 -18.895 1.00 84.44 86 GLY A C 1
ATOM 669 O O . GLY A 1 86 ? -12.729 -18.438 -18.505 1.00 84.44 86 GLY A O 1
ATOM 670 N N . TYR A 1 87 ? -10.562 -17.925 -18.176 1.00 82.94 87 TYR A N 1
ATOM 671 C CA . TYR A 1 87 ? -10.464 -18.608 -16.878 1.00 82.94 87 TYR A CA 1
ATOM 672 C C . TYR A 1 87 ? -11.441 -18.041 -15.844 1.00 82.94 87 TYR A C 1
ATOM 674 O O . TYR A 1 87 ? -12.102 -18.806 -15.136 1.00 82.94 87 TYR A O 1
ATOM 682 N N . LEU A 1 88 ? -11.565 -16.714 -15.766 1.00 82.38 88 LEU A N 1
ATOM 683 C CA . LEU A 1 88 ? -12.449 -16.055 -14.807 1.00 82.38 88 LEU A CA 1
ATOM 684 C C . LEU A 1 88 ? -13.924 -16.355 -15.104 1.00 82.38 88 LEU A C 1
ATOM 686 O O . LEU A 1 88 ? -14.687 -16.627 -14.176 1.00 82.38 88 LEU A O 1
ATOM 690 N N . MET A 1 89 ? -14.310 -16.401 -16.383 1.00 80.00 89 MET A N 1
ATOM 691 C CA . MET A 1 89 ? -15.659 -16.790 -16.805 1.00 80.00 89 MET A CA 1
ATOM 692 C C . MET A 1 89 ? -15.992 -18.230 -16.386 1.00 80.00 89 MET A C 1
ATOM 694 O O . MET A 1 89 ? -17.049 -18.478 -15.805 1.00 80.00 89 MET A O 1
ATOM 698 N N . VAL A 1 90 ? -15.081 -19.183 -16.615 1.00 84.25 90 VAL A N 1
ATOM 699 C CA . VAL A 1 90 ? -15.268 -20.590 -16.210 1.00 84.25 90 VAL A CA 1
ATOM 700 C C . VAL A 1 90 ? -15.320 -20.730 -14.685 1.00 84.25 90 VAL A C 1
ATOM 702 O O . VAL A 1 90 ? -16.168 -21.456 -14.157 1.00 84.25 90 VAL A O 1
ATOM 705 N N . TYR A 1 91 ? -14.452 -20.017 -13.965 1.00 77.88 91 TYR A N 1
ATOM 706 C CA . TYR A 1 91 ? -14.444 -19.994 -12.502 1.00 77.88 91 TYR A CA 1
ATOM 707 C C . TYR A 1 91 ? -15.765 -19.463 -11.933 1.00 77.88 91 TYR A C 1
ATOM 709 O O . TYR A 1 91 ? -16.339 -20.083 -11.030 1.00 77.88 91 TYR A O 1
ATOM 717 N N . PHE A 1 92 ? -16.263 -18.351 -12.483 1.00 77.62 92 PHE A N 1
ATOM 718 C CA . PHE A 1 92 ? -17.529 -17.743 -12.085 1.00 77.62 92 PHE A CA 1
ATOM 719 C C . PHE A 1 92 ? -18.707 -18.667 -12.387 1.00 77.62 92 PHE A C 1
ATOM 721 O O . PHE A 1 92 ? -19.517 -18.926 -11.499 1.00 77.62 92 PHE A O 1
ATOM 728 N N . MET A 1 93 ? -18.757 -19.247 -13.593 1.00 78.56 93 MET A N 1
ATOM 729 C CA . MET A 1 93 ? -19.761 -20.248 -13.957 1.00 78.56 93 MET A CA 1
ATOM 730 C C . MET A 1 93 ? -19.773 -21.394 -12.948 1.00 78.56 93 MET A C 1
ATOM 732 O O . MET A 1 93 ? -20.830 -21.730 -12.434 1.00 78.56 93 MET A O 1
ATOM 736 N N . ARG A 1 94 ? -18.616 -21.953 -12.581 1.00 77.44 94 ARG A N 1
ATOM 737 C CA . ARG A 1 94 ? -18.547 -23.063 -11.619 1.00 77.44 94 ARG A CA 1
ATOM 738 C C . ARG A 1 94 ? -18.942 -22.666 -10.191 1.00 77.44 94 ARG A C 1
ATOM 740 O O . ARG A 1 94 ? -19.494 -23.501 -9.480 1.00 77.44 94 ARG A O 1
ATOM 747 N N . HIS A 1 95 ? -18.700 -21.419 -9.781 1.00 67.88 95 HIS A N 1
ATOM 748 C CA . HIS A 1 95 ? -19.132 -20.893 -8.479 1.00 67.88 95 HIS A CA 1
ATOM 749 C C . HIS A 1 95 ? -20.634 -20.586 -8.427 1.00 67.88 95 HIS A C 1
ATOM 751 O O . HIS A 1 95 ? -21.288 -20.930 -7.444 1.00 67.88 95 HIS A O 1
ATOM 757 N N . CYS A 1 96 ? -21.209 -20.001 -9.480 1.00 62.94 96 CYS A N 1
ATOM 758 C CA . CYS A 1 96 ? -22.654 -19.765 -9.580 1.00 62.94 96 CYS A CA 1
ATOM 759 C C . CYS A 1 96 ? -23.447 -21.058 -9.805 1.00 62.94 96 CYS A C 1
ATOM 761 O O . CYS A 1 96 ? -24.579 -21.167 -9.347 1.00 62.94 96 CYS A O 1
ATOM 763 N N . HIS A 1 97 ? -22.838 -22.052 -10.453 1.00 61.06 97 HIS A N 1
ATOM 764 C CA . HIS A 1 97 ? -23.361 -23.413 -10.582 1.00 61.06 97 HIS A CA 1
ATOM 765 C C . HIS A 1 97 ? -22.998 -24.295 -9.374 1.00 61.06 97 HIS A C 1
ATOM 767 O O . HIS A 1 97 ? -23.146 -25.518 -9.423 1.00 61.06 97 HIS A O 1
ATOM 773 N N . GLY A 1 98 ? -22.518 -23.696 -8.275 1.00 56.94 98 GLY A N 1
ATOM 774 C CA . GLY A 1 98 ? -22.547 -24.341 -6.972 1.00 56.94 98 GLY A CA 1
ATOM 775 C C . GLY A 1 98 ? -23.989 -24.746 -6.688 1.00 56.94 98 GLY A C 1
ATOM 776 O O . GLY A 1 98 ? -24.891 -23.922 -6.783 1.00 56.94 98 GLY A O 1
ATOM 777 N N . ASN A 1 99 ? -24.194 -26.034 -6.424 1.00 56.62 99 ASN A N 1
ATOM 778 C CA . ASN A 1 99 ? -25.471 -26.733 -6.309 1.00 56.62 99 ASN A CA 1
ATOM 779 C C . ASN A 1 99 ? -26.322 -26.212 -5.133 1.00 56.62 99 ASN A C 1
ATOM 781 O O . ASN A 1 99 ? -26.574 -26.940 -4.173 1.00 56.62 99 ASN A O 1
ATOM 785 N N . ILE A 1 100 ? -26.739 -24.943 -5.161 1.00 60.44 100 ILE A N 1
ATOM 786 C CA . ILE A 1 100 ? -27.753 -24.436 -4.251 1.00 60.44 100 ILE A CA 1
ATOM 787 C C . ILE A 1 100 ? -29.047 -25.048 -4.753 1.00 60.44 100 ILE A C 1
ATOM 789 O O . ILE A 1 100 ? -29.689 -24.558 -5.682 1.00 60.44 100 ILE A O 1
ATOM 793 N N . ASN A 1 101 ? -29.397 -26.179 -4.151 1.00 65.69 101 ASN A N 1
ATOM 794 C CA . ASN A 1 101 ? -30.669 -26.825 -4.395 1.00 65.69 101 ASN A CA 1
ATOM 795 C C . ASN A 1 101 ? -31.757 -25.756 -4.215 1.00 65.69 101 ASN A C 1
ATOM 797 O O . ASN A 1 101 ? -31.693 -24.990 -3.250 1.00 65.69 101 ASN A O 1
ATOM 801 N N . ALA A 1 102 ? -32.749 -25.679 -5.106 1.00 69.06 102 ALA A N 1
ATOM 802 C CA . ALA A 1 102 ? -33.795 -24.652 -5.038 1.00 69.06 102 ALA A CA 1
ATOM 803 C C . ALA A 1 102 ? -34.420 -24.560 -3.630 1.00 69.06 102 ALA A C 1
ATOM 805 O O . ALA A 1 102 ? -34.795 -23.484 -3.179 1.00 69.06 102 ALA A O 1
ATOM 806 N N . LYS A 1 103 ? -34.424 -25.676 -2.885 1.00 66.25 103 LYS A N 1
ATOM 807 C CA . LYS A 1 103 ? -34.790 -25.752 -1.463 1.00 66.25 103 LYS A CA 1
ATOM 808 C C . LYS A 1 103 ? -33.879 -24.945 -0.524 1.00 66.25 103 LYS A C 1
ATOM 810 O O . LYS A 1 103 ? -34.399 -24.244 0.334 1.00 66.25 103 LYS A O 1
ATOM 815 N N . GLN A 1 104 ? -32.557 -25.018 -0.675 1.00 73.56 104 GLN A N 1
ATOM 816 C CA . GLN A 1 104 ? -31.590 -24.241 0.116 1.00 73.56 104 GLN A CA 1
ATOM 817 C C . GLN A 1 104 ? -31.670 -22.749 -0.216 1.00 73.56 104 GLN A C 1
ATOM 819 O O . GLN A 1 104 ? -31.632 -21.920 0.691 1.00 73.56 104 GLN A O 1
ATOM 824 N N . PHE A 1 105 ? -31.857 -22.406 -1.495 1.00 77.19 105 PHE A N 1
ATOM 825 C CA . PHE A 1 105 ? -32.083 -21.021 -1.909 1.00 77.19 105 PHE A CA 1
ATOM 826 C C . PHE A 1 105 ? -33.386 -20.476 -1.315 1.00 77.19 105 PHE A C 1
ATOM 828 O O . PHE A 1 105 ? -33.390 -19.403 -0.721 1.00 77.19 105 PHE A O 1
ATOM 835 N N . MET A 1 106 ? -34.478 -21.245 -1.392 1.00 75.25 106 MET A N 1
ATOM 836 C CA . MET A 1 106 ? -35.775 -20.872 -0.821 1.00 75.25 106 MET A CA 1
ATOM 837 C C . MET A 1 106 ? -35.717 -20.748 0.706 1.00 75.25 106 MET A C 1
ATOM 839 O O . MET A 1 106 ? -36.350 -19.865 1.274 1.00 75.25 106 MET A O 1
ATOM 843 N N . GLN A 1 107 ? -34.949 -21.606 1.386 1.00 75.94 107 GLN A N 1
ATOM 844 C CA . GLN A 1 107 ? -34.711 -21.500 2.828 1.00 75.94 107 GLN A CA 1
ATOM 845 C C . GLN A 1 107 ? -33.945 -20.225 3.173 1.00 75.94 107 GLN A C 1
ATOM 847 O O . GLN A 1 107 ? -34.337 -19.519 4.097 1.00 75.94 107 GLN A O 1
ATOM 852 N N . LEU A 1 108 ? -32.901 -19.898 2.411 1.00 73.19 108 LEU A N 1
ATOM 853 C CA . LEU A 1 108 ? -32.137 -18.669 2.597 1.00 73.19 108 LEU A CA 1
ATOM 854 C C . LEU A 1 108 ? -33.001 -17.429 2.335 1.00 73.19 108 LEU A C 1
ATOM 856 O O . LEU A 1 108 ? -32.988 -16.496 3.131 1.00 73.19 108 LEU A O 1
ATOM 860 N N . PHE A 1 109 ? -33.803 -17.450 1.268 1.00 77.12 109 PHE A N 1
ATOM 861 C CA . PHE A 1 109 ? -34.740 -16.382 0.932 1.00 77.12 109 PHE A CA 1
ATOM 862 C C . PHE A 1 109 ? -35.808 -16.221 2.017 1.00 77.12 109 PHE A C 1
ATOM 864 O O . PHE A 1 109 ? -36.062 -15.109 2.451 1.00 77.12 109 PHE A O 1
ATOM 871 N N . LYS A 1 110 ? -36.353 -17.323 2.547 1.00 78.25 110 LYS A N 1
ATOM 872 C CA . LYS A 1 110 ? -37.311 -17.308 3.663 1.00 78.25 110 LYS A CA 1
ATOM 873 C C . LYS A 1 110 ? -36.692 -16.772 4.958 1.00 78.25 110 LYS A C 1
ATOM 875 O O . LYS A 1 110 ? -37.366 -16.070 5.701 1.00 78.25 110 LYS A O 1
ATOM 880 N N . ILE A 1 111 ? -35.421 -17.077 5.229 1.00 73.62 111 ILE A N 1
ATOM 881 C CA . ILE A 1 111 ? -34.675 -16.516 6.368 1.00 73.62 111 ILE A CA 1
ATOM 882 C C . ILE A 1 111 ? -34.435 -15.013 6.173 1.00 73.62 111 ILE A C 1
ATOM 884 O O . ILE A 1 111 ? -34.566 -14.259 7.133 1.00 73.62 111 ILE A O 1
ATOM 888 N N . LEU A 1 112 ? -34.117 -14.569 4.953 1.00 70.56 112 LEU A N 1
ATOM 889 C CA . LEU A 1 112 ? -33.945 -13.152 4.614 1.00 70.56 112 LEU A CA 1
ATOM 890 C C . LEU A 1 112 ? -35.266 -12.375 4.682 1.00 70.56 112 LEU A C 1
ATOM 892 O O . LEU A 1 112 ? -35.277 -11.259 5.183 1.00 70.56 112 LEU A O 1
ATOM 896 N N . ASP A 1 113 ? -36.368 -12.978 4.245 1.00 67.94 113 ASP A N 1
ATOM 897 C CA . ASP A 1 113 ? -37.711 -12.384 4.262 1.00 67.94 113 ASP A CA 1
ATOM 898 C C . ASP A 1 113 ? -38.275 -12.295 5.696 1.00 67.94 113 ASP A C 1
ATOM 900 O O . ASP A 1 113 ? -38.925 -11.322 6.071 1.00 67.94 113 ASP A O 1
ATOM 904 N N . LEU A 1 114 ? -37.934 -13.264 6.559 1.00 63.81 114 LEU A N 1
ATOM 905 C CA . LEU A 1 114 ? -38.184 -13.197 8.008 1.00 63.81 114 LEU A CA 1
ATOM 906 C C . LEU A 1 114 ? -37.249 -12.216 8.730 1.00 63.81 114 LEU A C 1
ATOM 908 O O . LEU A 1 114 ? -37.590 -11.698 9.793 1.00 63.81 114 LEU A O 1
ATOM 912 N N . SER A 1 115 ? -36.080 -11.949 8.152 1.00 54.81 115 SER A N 1
ATOM 913 C CA . SER A 1 115 ? -35.121 -10.961 8.637 1.00 54.81 115 SER A CA 1
ATOM 914 C C . SER A 1 115 ? -35.379 -9.618 7.950 1.00 54.81 115 SER A C 1
ATOM 916 O O . SER A 1 115 ? -34.525 -9.095 7.231 1.00 54.81 115 SER A O 1
ATOM 918 N N . GLY A 1 116 ? -36.551 -9.019 8.202 1.00 54.91 116 GLY A N 1
ATOM 919 C CA . GLY A 1 116 ? -36.740 -7.575 8.000 1.00 54.91 116 GLY A CA 1
ATOM 920 C C . GLY A 1 116 ? -35.563 -6.801 8.621 1.00 54.91 116 GLY A C 1
ATOM 921 O O . GLY A 1 116 ? -34.922 -7.335 9.523 1.00 54.91 116 GLY A O 1
ATOM 922 N N . PRO A 1 117 ? -35.219 -5.587 8.151 1.00 46.19 117 PRO A N 1
ATOM 923 C CA . PRO A 1 117 ? -33.877 -5.010 8.271 1.00 46.19 117 PRO A CA 1
ATOM 924 C C . PRO A 1 117 ? -33.428 -4.836 9.733 1.00 46.19 117 PRO A C 1
ATOM 926 O O . PRO A 1 117 ? -33.510 -3.755 10.308 1.00 46.19 117 PRO A O 1
ATOM 929 N N . SER A 1 118 ? -32.887 -5.895 10.333 1.00 44.47 118 SER A N 1
ATOM 930 C CA . SER A 1 118 ? -32.425 -5.944 11.722 1.00 44.47 118 SER A CA 1
ATOM 931 C C . SER A 1 118 ? -30.943 -5.590 11.844 1.00 44.47 118 SER A C 1
ATOM 933 O O . SER A 1 118 ? -30.327 -5.789 12.886 1.00 44.47 118 SER A O 1
ATOM 935 N N . ASN A 1 119 ? -30.352 -5.032 10.784 1.00 43.44 119 ASN A N 1
ATOM 936 C CA . ASN A 1 119 ? -28.975 -4.543 10.806 1.00 43.44 119 ASN A CA 1
ATOM 937 C C . ASN A 1 119 ? -28.835 -3.178 11.499 1.00 43.44 119 ASN A C 1
ATOM 939 O O . ASN A 1 119 ? -27.721 -2.669 11.626 1.00 43.44 119 ASN A O 1
ATOM 943 N N . GLN A 1 120 ? -29.928 -2.589 11.993 1.00 46.88 120 GLN A N 1
ATOM 944 C CA . GLN A 1 120 ? -29.822 -1.609 13.065 1.00 46.88 120 GLN A CA 1
ATOM 945 C C . GLN A 1 120 ? -29.697 -2.369 14.378 1.00 46.88 120 GLN A C 1
ATOM 947 O O . GLN A 1 120 ? -30.684 -2.790 14.970 1.00 46.88 120 GLN A O 1
ATOM 952 N N . SER A 1 121 ? -28.455 -2.544 14.824 1.00 49.59 121 SER A N 1
ATOM 953 C CA . SER A 1 121 ? -28.143 -2.893 16.204 1.00 49.59 121 SER A CA 1
ATOM 954 C C . SER A 1 121 ? -28.784 -1.851 17.125 1.00 49.59 121 SER A C 1
ATOM 956 O O . SER A 1 121 ? -28.208 -0.785 17.357 1.00 49.59 121 SER A O 1
ATOM 958 N N . ILE A 1 122 ? -30.003 -2.127 17.585 1.00 54.81 122 ILE A N 1
ATOM 959 C CA . ILE A 1 122 ? -30.664 -1.340 18.620 1.00 54.81 122 ILE A CA 1
ATOM 960 C C . ILE A 1 122 ? -29.763 -1.446 19.858 1.00 54.81 122 ILE A C 1
ATOM 962 O O . ILE A 1 122 ? -29.369 -2.563 20.205 1.00 54.81 122 ILE A O 1
ATOM 966 N N . PRO A 1 123 ? -29.367 -0.325 20.487 1.00 58.06 123 PRO A N 1
ATOM 967 C CA . PRO A 1 123 ? -28.524 -0.374 21.672 1.00 58.06 123 PRO A CA 1
ATOM 968 C C . PRO A 1 123 ? -29.157 -1.287 22.730 1.00 58.06 123 PRO A C 1
ATOM 970 O O . PRO A 1 123 ? -30.314 -1.104 23.102 1.00 58.06 123 PRO A O 1
ATOM 973 N N . GLU A 1 124 ? -28.390 -2.281 23.189 1.00 57.88 124 GLU A N 1
ATOM 974 C CA . GLU A 1 124 ? -28.858 -3.371 24.067 1.00 57.88 124 GLU A CA 1
ATOM 975 C C . GLU A 1 124 ? -29.356 -2.848 25.432 1.00 57.88 124 GLU A C 1
ATOM 977 O O . GLU A 1 124 ? -30.137 -3.515 26.104 1.00 57.88 124 GLU A O 1
ATOM 982 N N . GLN A 1 125 ? -28.967 -1.627 25.822 1.00 62.25 125 GLN A N 1
ATOM 983 C CA . GLN A 1 125 ? -29.424 -0.948 27.034 1.00 62.25 125 GLN A CA 1
ATOM 984 C C . GLN A 1 125 ? -29.614 0.559 26.805 1.00 62.25 125 GLN A C 1
ATOM 986 O O . GLN A 1 125 ? -28.712 1.257 26.339 1.00 62.25 125 GLN A O 1
ATOM 991 N N . ILE A 1 126 ? -30.787 1.073 27.192 1.00 64.38 126 ILE A N 1
ATOM 992 C CA . ILE A 1 126 ? -31.058 2.512 27.291 1.00 64.38 126 ILE A CA 1
ATOM 993 C C . ILE A 1 126 ? -30.704 2.944 28.723 1.00 64.38 126 ILE A C 1
ATOM 995 O O . ILE A 1 126 ? -31.312 2.437 29.669 1.00 64.38 126 ILE A O 1
ATOM 999 N N . PRO A 1 127 ? -29.753 3.870 28.929 1.00 68.00 127 PRO A N 1
ATOM 1000 C CA . PRO A 1 127 ? -29.365 4.300 30.263 1.00 68.00 127 PRO A CA 1
ATOM 1001 C C . PRO A 1 127 ? -30.508 5.057 30.963 1.00 68.00 127 PRO A C 1
ATOM 1003 O O . PRO A 1 127 ? -31.255 5.831 30.349 1.00 68.00 127 PRO A O 1
ATOM 1006 N N . SER A 1 128 ? -30.634 4.842 32.276 1.00 71.62 128 SER A N 1
ATOM 1007 C CA . SER A 1 128 ? -31.695 5.422 33.115 1.00 71.62 128 SER A CA 1
ATOM 1008 C C . SER A 1 128 ? -31.556 6.940 33.300 1.00 71.62 128 SER A C 1
ATOM 1010 O O . SER A 1 128 ? -32.554 7.650 33.427 1.00 71.62 128 SER A O 1
ATOM 1012 N N . LEU A 1 129 ? -30.328 7.462 33.255 1.00 83.00 129 LEU A N 1
ATOM 1013 C CA . LEU A 1 129 ? -30.015 8.883 33.415 1.00 83.00 129 LEU A CA 1
ATOM 1014 C C . LEU A 1 129 ? -30.275 9.684 32.127 1.00 83.00 129 LEU A C 1
ATOM 1016 O O . LEU A 1 129 ? -29.810 9.322 31.044 1.00 83.00 129 LEU A O 1
ATOM 1020 N N . ARG A 1 130 ? -30.945 10.842 32.250 1.00 80.62 130 ARG A N 1
ATOM 1021 C CA . ARG A 1 130 ? -31.221 11.752 31.114 1.00 80.62 130 ARG A CA 1
ATOM 1022 C C . ARG A 1 130 ? -29.944 12.209 30.400 1.00 80.62 130 ARG A C 1
ATOM 1024 O O . ARG A 1 130 ? -29.911 12.218 29.175 1.00 80.62 130 ARG A O 1
ATOM 1031 N N . VAL A 1 131 ? -28.892 12.538 31.151 1.00 84.31 131 VAL A N 1
ATOM 1032 C CA . VAL A 1 131 ? -27.600 12.987 30.596 1.00 84.31 131 VAL A CA 1
ATOM 1033 C C . VAL A 1 131 ? -26.931 11.878 29.782 1.00 84.31 131 VAL A C 1
ATOM 1035 O O . VAL A 1 131 ? -26.474 12.117 28.669 1.00 84.31 131 VAL A O 1
ATOM 1038 N N . ALA A 1 132 ? -26.951 10.647 30.294 1.00 83.75 132 ALA A N 1
ATOM 1039 C CA . ALA A 1 132 ? -26.402 9.480 29.613 1.00 83.75 132 ALA A CA 1
ATOM 1040 C C . ALA A 1 132 ? -27.128 9.202 28.283 1.00 83.75 132 ALA A C 1
ATOM 1042 O O . ALA A 1 132 ? -26.490 8.877 27.285 1.00 83.75 132 ALA A O 1
ATOM 1043 N N . ARG A 1 133 ? -28.449 9.418 28.237 1.00 81.88 133 ARG A N 1
ATOM 1044 C CA . ARG A 1 133 ? -29.241 9.290 27.007 1.00 81.88 133 ARG A CA 1
ATOM 1045 C C . ARG A 1 133 ? -28.895 10.363 25.975 1.00 81.88 133 ARG A C 1
ATOM 1047 O O . ARG A 1 133 ? -28.730 10.043 24.805 1.00 81.88 133 ARG A O 1
ATOM 1054 N N . ILE A 1 134 ? -28.755 11.621 26.397 1.00 84.69 134 ILE A N 1
ATOM 1055 C CA . ILE A 1 134 ? -28.345 12.720 25.504 1.00 84.69 134 ILE A CA 1
ATOM 1056 C C . ILE A 1 134 ? -26.956 12.431 24.924 1.00 84.69 134 ILE A C 1
ATOM 1058 O O . ILE A 1 134 ? -26.747 12.572 23.720 1.00 84.69 134 ILE A O 1
ATOM 1062 N N . PHE A 1 135 ? -26.032 11.970 25.766 1.00 86.81 135 PHE A N 1
ATOM 1063 C CA . PHE A 1 135 ? -24.676 11.625 25.355 1.00 86.81 135 PHE A CA 1
ATOM 1064 C C . PHE A 1 135 ? -24.642 10.453 24.363 1.00 86.81 135 PHE A C 1
ATOM 1066 O O . PHE A 1 135 ? -23.972 10.536 23.335 1.00 86.81 135 PHE A O 1
ATOM 1073 N N . GLN A 1 136 ? -25.421 9.397 24.611 1.00 85.56 136 GLN A N 1
ATOM 1074 C CA . GLN A 1 136 ? -25.556 8.266 23.690 1.00 85.56 136 GLN A CA 1
ATOM 1075 C C . GLN A 1 136 ? -26.099 8.707 22.322 1.00 85.56 136 GLN A C 1
ATOM 1077 O O . GLN A 1 136 ? -25.528 8.359 21.287 1.00 85.56 136 GLN A O 1
ATOM 1082 N N . THR A 1 137 ? -27.150 9.533 22.308 1.00 84.25 137 THR A N 1
ATOM 1083 C CA . THR A 1 137 ? -27.717 10.087 21.070 1.00 84.25 137 THR A CA 1
ATOM 1084 C C . THR A 1 137 ? -26.707 10.962 20.327 1.00 84.25 137 THR A C 1
ATOM 1086 O O . THR A 1 137 ? -26.633 10.912 19.099 1.00 84.25 137 THR A O 1
ATOM 1089 N N . TRP A 1 138 ? -25.892 11.735 21.049 1.00 87.38 138 TRP A N 1
ATOM 1090 C CA . TRP A 1 138 ? -24.852 12.566 20.447 1.00 87.38 138 TRP A CA 1
ATOM 1091 C C . TRP A 1 138 ? -23.755 11.729 19.779 1.00 87.38 138 TRP A C 1
ATOM 1093 O O . TRP A 1 138 ? -23.425 11.993 18.624 1.00 87.38 138 TRP A O 1
ATOM 1103 N N . ILE A 1 139 ? -23.258 10.676 20.438 1.00 86.81 139 ILE A N 1
ATOM 1104 C CA . ILE A 1 139 ? -22.252 9.754 19.870 1.00 86.81 139 ILE A CA 1
ATOM 1105 C C . ILE A 1 139 ? -22.766 9.066 18.601 1.00 86.81 139 ILE A C 1
ATOM 1107 O O . ILE A 1 139 ? -22.006 8.834 17.660 1.00 86.81 139 ILE A O 1
ATOM 1111 N N . MET A 1 140 ? -24.057 8.739 18.565 1.00 82.75 140 MET A N 1
ATOM 1112 C CA . MET A 1 140 ? -24.699 8.119 17.404 1.00 82.75 140 MET A CA 1
ATOM 1113 C C . MET A 1 140 ? -25.063 9.118 16.295 1.00 82.75 140 MET A C 1
ATOM 1115 O O . MET A 1 140 ? -25.477 8.710 15.210 1.00 82.75 140 MET A O 1
ATOM 1119 N N . SER A 1 141 ? -24.910 10.421 16.535 1.00 88.69 141 SER A N 1
ATOM 1120 C CA . SER A 1 141 ? -25.253 11.453 15.560 1.00 88.69 141 SER A CA 1
ATOM 1121 C C . SER A 1 141 ? -24.200 11.590 14.453 1.00 88.69 141 SER A C 1
ATOM 1123 O O . SER A 1 141 ? -23.000 11.409 14.669 1.00 88.69 141 SER A O 1
ATOM 1125 N N . LYS A 1 142 ? -24.637 12.034 13.266 1.00 83.81 142 LYS A N 1
ATOM 1126 C CA . LYS A 1 142 ? -23.731 12.421 12.165 1.00 83.81 142 LYS A CA 1
ATOM 1127 C C . LYS A 1 142 ? -22.788 13.572 12.547 1.00 83.81 142 LYS A C 1
ATOM 1129 O O . LYS A 1 142 ? -21.702 13.691 11.992 1.00 83.81 142 LYS A O 1
ATOM 1134 N N . GLY A 1 143 ? -23.184 14.413 13.507 1.00 85.94 143 GLY A N 1
ATOM 1135 C CA . GLY A 1 143 ? -22.351 15.514 13.995 1.00 85.94 143 GLY A CA 1
ATOM 1136 C C . GLY A 1 143 ? -21.075 15.016 14.674 1.00 85.94 143 GLY A C 1
ATOM 1137 O O . GLY A 1 143 ? -19.999 15.558 14.433 1.00 85.94 143 GLY A O 1
ATOM 1138 N N . PHE A 1 144 ? -21.165 13.935 15.452 1.00 88.31 144 PHE A N 1
ATOM 1139 C CA . PHE A 1 144 ? -19.987 13.337 16.079 1.00 88.31 144 PHE A CA 1
ATOM 1140 C C . PHE A 1 144 ? -19.025 12.733 15.047 1.00 88.31 144 PHE A C 1
ATOM 1142 O O . PHE A 1 144 ? -17.809 12.827 15.196 1.00 88.31 144 PHE A O 1
ATOM 1149 N N . GLU A 1 145 ? -19.544 12.177 13.951 1.00 85.19 145 GLU A N 1
ATOM 1150 C CA . GLU A 1 145 ? -18.717 11.710 12.835 1.00 85.19 145 GLU A CA 1
ATOM 1151 C C . GLU A 1 145 ? -17.918 12.851 12.186 1.00 85.19 145 GLU A C 1
ATOM 1153 O O . GLU A 1 145 ? -16.715 12.708 11.960 1.00 85.19 145 GLU A O 1
ATOM 1158 N N . LEU A 1 146 ? -18.544 14.014 11.986 1.00 87.94 146 LEU A N 1
ATOM 1159 C CA . LEU A 1 146 ? -17.870 15.211 11.481 1.00 87.94 146 LEU A CA 1
ATOM 1160 C C . LEU A 1 146 ? -16.783 15.710 12.450 1.00 87.94 146 LEU A C 1
ATOM 1162 O O . LEU A 1 146 ? -15.668 15.998 12.018 1.00 87.94 146 LEU A O 1
ATOM 1166 N N . VAL A 1 147 ? -17.055 15.717 13.761 1.00 89.88 147 VAL A N 1
ATOM 1167 C CA . VAL A 1 147 ? -16.054 16.052 14.794 1.00 89.88 147 VAL A CA 1
ATOM 1168 C C . VAL A 1 147 ? -14.844 15.115 14.723 1.00 89.88 147 VAL A C 1
ATOM 1170 O O . VAL A 1 147 ? -13.704 15.575 14.778 1.00 89.88 147 VAL A O 1
ATOM 1173 N N . ARG A 1 148 ? -15.058 13.808 14.530 1.00 87.75 148 ARG A N 1
ATOM 1174 C CA . ARG A 1 148 ? -13.963 12.827 14.393 1.00 87.75 148 ARG A CA 1
ATOM 1175 C C . ARG A 1 148 ? -13.091 13.089 13.167 1.00 87.75 148 ARG A C 1
ATOM 1177 O O . ARG A 1 148 ? -11.873 12.926 13.249 1.00 87.75 148 ARG A O 1
ATOM 1184 N N . ILE A 1 149 ? -13.694 13.473 12.041 1.00 87.75 149 ILE A N 1
ATOM 1185 C CA . ILE A 1 149 ? -12.957 13.819 10.817 1.00 87.75 149 ILE A CA 1
ATOM 1186 C C . ILE A 1 149 ? -12.145 15.093 11.042 1.00 87.75 149 ILE A C 1
ATOM 1188 O O . ILE A 1 149 ? -10.949 15.101 10.756 1.00 87.75 149 ILE A O 1
ATOM 1192 N N . ILE A 1 150 ? -12.759 16.128 11.621 1.00 88.88 150 ILE A N 1
ATOM 1193 C CA . ILE A 1 150 ? -12.084 17.388 11.951 1.00 88.88 150 ILE A CA 1
ATOM 1194 C C . ILE A 1 150 ? -10.859 17.117 12.826 1.00 88.88 150 ILE A C 1
ATOM 1196 O O . ILE A 1 150 ? -9.754 17.516 12.469 1.00 88.88 150 ILE A O 1
ATOM 1200 N N . ILE A 1 151 ? -11.016 16.368 13.918 1.00 89.00 151 ILE A N 1
ATOM 1201 C CA . ILE A 1 151 ? -9.908 16.042 14.827 1.00 89.00 151 ILE A CA 1
ATOM 1202 C C . ILE A 1 151 ? -8.808 15.256 14.110 1.00 89.00 151 ILE A C 1
ATOM 1204 O O . ILE A 1 151 ? -7.629 15.522 14.332 1.00 89.00 151 ILE A O 1
ATOM 1208 N N . SER A 1 152 ? -9.165 14.341 13.204 1.00 87.25 152 SER A N 1
ATOM 1209 C CA . SER A 1 152 ? -8.175 13.626 12.396 1.00 87.25 152 SER A CA 1
ATOM 1210 C C . SER A 1 152 ? -7.395 14.553 11.459 1.00 87.25 152 SER A C 1
ATOM 1212 O O . SER A 1 152 ? -6.206 14.323 11.260 1.00 87.25 152 SER A O 1
ATOM 1214 N N . VAL A 1 153 ? -8.028 15.581 10.888 1.00 87.12 153 VAL A N 1
ATOM 1215 C CA . VAL A 1 153 ? -7.357 16.581 10.038 1.00 87.12 153 VAL A CA 1
ATOM 1216 C C . VAL A 1 153 ? -6.454 17.482 10.879 1.00 87.12 153 VAL A C 1
ATOM 1218 O O . VAL A 1 153 ? -5.290 17.673 10.534 1.00 87.12 153 VAL A O 1
ATOM 1221 N N . PHE A 1 154 ? -6.945 17.965 12.024 1.00 88.38 154 PHE A N 1
ATOM 1222 C CA . PHE A 1 154 ? -6.132 18.714 12.985 1.00 88.38 154 PHE A CA 1
ATOM 1223 C C . PHE A 1 154 ? -4.914 17.906 13.441 1.00 88.38 154 PHE A C 1
ATOM 1225 O O . PHE A 1 154 ? -3.813 18.446 13.511 1.00 88.38 154 PHE A O 1
ATOM 1232 N N . ASN A 1 155 ? -5.076 16.604 13.677 1.00 86.06 155 ASN A N 1
ATOM 1233 C CA . ASN A 1 155 ? -3.968 15.730 14.037 1.00 86.06 155 ASN A CA 1
ATOM 1234 C C . ASN A 1 155 ? -2.847 15.758 12.989 1.00 86.06 155 ASN A C 1
ATOM 1236 O O . ASN A 1 155 ? -1.701 15.854 13.396 1.00 86.06 155 ASN A O 1
ATOM 1240 N N . VAL A 1 156 ? -3.148 15.764 11.680 1.00 83.62 156 VAL A N 1
ATOM 1241 C CA . VAL A 1 156 ? -2.133 15.861 10.603 1.00 83.62 156 VAL A CA 1
ATOM 1242 C C . VAL A 1 156 ? -1.331 17.160 10.681 1.00 83.62 156 VAL A C 1
ATOM 1244 O O . VAL A 1 156 ? -0.123 17.151 10.460 1.00 83.62 156 VAL A O 1
ATOM 1247 N N . VAL A 1 157 ? -1.989 18.273 11.005 1.00 82.00 157 VAL A N 1
ATOM 1248 C CA . VAL A 1 157 ? -1.347 19.594 11.073 1.00 82.00 157 VAL A CA 1
ATOM 1249 C C . VAL A 1 157 ? -0.502 19.736 12.343 1.00 82.00 157 VAL A C 1
ATOM 1251 O O . VAL A 1 157 ? 0.601 20.273 12.302 1.00 82.00 157 VAL A O 1
ATOM 1254 N N . PHE A 1 158 ? -0.989 19.216 13.471 1.00 79.56 158 PHE A N 1
ATOM 1255 C CA . PHE A 1 158 ? -0.397 19.423 14.797 1.00 79.56 158 PHE A CA 1
ATOM 1256 C C . PHE A 1 158 ? 0.370 18.200 15.338 1.00 79.56 158 PHE A C 1
ATOM 1258 O O . PHE A 1 158 ? 0.616 18.122 16.547 1.00 79.56 158 PHE A O 1
ATOM 1265 N N . LEU A 1 159 ? 0.786 17.270 14.460 1.00 71.12 159 LEU A N 1
ATOM 1266 C CA . LEU A 1 159 ? 1.418 15.979 14.806 1.00 71.12 159 LEU A CA 1
ATOM 1267 C C . LEU A 1 159 ? 2.564 16.083 15.819 1.00 71.12 159 LEU A C 1
ATOM 1269 O O . LEU A 1 159 ? 2.777 15.139 16.572 1.00 71.12 159 LEU A O 1
ATOM 1273 N N . CYS A 1 160 ? 3.305 17.195 15.833 1.00 60.91 160 CYS A N 1
ATOM 1274 C CA . CYS A 1 160 ? 4.480 17.376 16.687 1.00 60.91 160 CYS A CA 1
ATOM 1275 C C . CYS A 1 160 ? 4.172 18.006 18.059 1.00 60.91 160 CYS A C 1
ATOM 1277 O O . CYS A 1 160 ? 4.983 17.874 18.970 1.00 60.91 160 CYS A O 1
ATOM 1279 N N . ILE A 1 161 ? 3.036 18.698 18.219 1.00 66.81 161 ILE A N 1
ATOM 1280 C CA . ILE A 1 161 ? 2.773 19.541 19.403 1.00 66.81 161 ILE A CA 1
ATOM 1281 C C . ILE A 1 161 ? 1.799 18.860 20.382 1.00 66.81 161 ILE A C 1
ATOM 1283 O O . ILE A 1 161 ? 1.954 19.005 21.591 1.00 66.81 161 ILE A O 1
ATOM 1287 N N . ILE A 1 162 ? 0.806 18.097 19.893 1.00 77.75 162 ILE A N 1
ATOM 1288 C CA . ILE A 1 162 ? -0.328 17.606 20.718 1.00 77.75 162 ILE A CA 1
ATOM 1289 C C . ILE A 1 162 ? -0.549 16.081 20.570 1.00 77.75 162 ILE A C 1
ATOM 1291 O O . ILE A 1 162 ? -1.647 15.564 20.766 1.00 77.75 162 ILE A O 1
ATOM 1295 N N . SER A 1 163 ? 0.481 15.297 20.237 1.00 78.44 163 SER A N 1
ATOM 1296 C CA . SER A 1 163 ? 0.320 13.856 19.931 1.00 78.44 163 SER A CA 1
ATOM 1297 C C . SER A 1 163 ? -0.264 13.044 21.103 1.00 78.44 163 SER A C 1
ATOM 1299 O O . SER A 1 163 ? -1.047 12.111 20.901 1.00 78.44 163 SER A O 1
ATOM 1301 N N . TRP A 1 164 ? 0.080 13.414 22.341 1.00 83.75 164 TRP A N 1
ATOM 1302 C CA . TRP A 1 164 ? -0.478 12.811 23.557 1.00 83.75 164 TRP A CA 1
ATOM 1303 C C . TRP A 1 164 ? -1.968 13.126 23.734 1.00 83.75 164 TRP A C 1
ATOM 1305 O O . TRP A 1 164 ? -2.756 12.220 24.007 1.00 83.75 164 TRP A O 1
ATOM 1315 N N . GLY A 1 165 ? -2.374 14.376 23.491 1.00 86.31 165 GLY A N 1
ATOM 1316 C CA . GLY A 1 165 ? -3.776 14.794 23.574 1.00 86.31 165 GLY A CA 1
ATOM 1317 C C . GLY A 1 165 ? -4.660 14.068 22.559 1.00 86.31 165 GLY A C 1
ATOM 1318 O O . GLY A 1 165 ? -5.714 13.544 22.922 1.00 86.31 165 GLY A O 1
ATOM 1319 N N . PHE A 1 166 ? -4.198 13.940 21.310 1.00 88.31 166 PHE A N 1
ATOM 1320 C CA . PHE A 1 166 ? -4.920 13.176 20.288 1.00 88.31 166 PHE A CA 1
ATOM 1321 C C . PHE A 1 166 ? -5.059 11.695 20.659 1.00 88.31 166 PHE A C 1
ATOM 1323 O O . PHE A 1 166 ? -6.126 11.116 20.473 1.00 88.31 166 PHE A O 1
ATOM 1330 N N . THR A 1 167 ? -4.019 11.087 21.237 1.00 87.69 167 THR A N 1
ATOM 1331 C CA . THR A 1 167 ? -4.077 9.684 21.684 1.00 87.69 167 THR A CA 1
ATOM 1332 C C . THR A 1 167 ? -5.140 9.483 22.761 1.00 87.69 167 THR A C 1
ATOM 1334 O O . THR A 1 167 ? -5.958 8.569 22.649 1.00 87.69 167 THR A O 1
ATOM 1337 N N . ILE A 1 168 ? -5.169 10.355 23.773 1.00 89.38 168 ILE A N 1
ATOM 1338 C CA . ILE A 1 168 ? -6.171 10.306 24.847 1.00 89.38 168 ILE A CA 1
ATOM 1339 C C . ILE A 1 168 ? -7.578 10.472 24.268 1.00 89.38 168 ILE A C 1
ATOM 1341 O O . ILE A 1 168 ? -8.469 9.687 24.595 1.00 89.38 168 ILE A O 1
ATOM 1345 N N . PHE A 1 169 ? -7.766 11.434 23.359 1.00 90.62 169 PHE A N 1
ATOM 1346 C CA . PHE A 1 169 ? -9.041 11.622 22.671 1.00 90.62 169 PHE A CA 1
ATOM 1347 C C . PHE A 1 169 ? -9.479 10.354 21.926 1.00 90.62 169 PHE A C 1
ATOM 1349 O O . PHE A 1 169 ? -10.631 9.945 22.047 1.00 90.62 169 PHE A O 1
ATOM 1356 N N . TYR A 1 170 ? -8.577 9.686 21.201 1.00 90.75 170 TYR A N 1
ATOM 1357 C CA . TYR A 1 170 ? -8.915 8.462 20.469 1.00 90.75 170 TYR A CA 1
ATOM 1358 C C . TYR A 1 170 ? -9.254 7.284 21.387 1.00 90.75 170 TYR A C 1
ATOM 1360 O O . TYR A 1 170 ? -10.160 6.516 21.063 1.00 90.75 170 TYR A O 1
ATOM 1368 N N . VAL A 1 171 ? -8.570 7.132 22.524 1.00 91.62 171 VAL A N 1
ATOM 1369 C CA . VAL A 1 171 ? -8.921 6.117 23.534 1.00 91.62 171 VAL A CA 1
ATOM 1370 C C . VAL A 1 171 ? -10.306 6.402 24.108 1.00 91.62 171 VAL A C 1
ATOM 1372 O O . VAL A 1 171 ? -11.163 5.516 24.122 1.00 91.62 171 VAL A O 1
ATOM 1375 N N . PHE A 1 172 ? -10.559 7.652 24.493 1.00 92.00 172 PHE A N 1
ATOM 1376 C CA . PHE A 1 172 ? -11.856 8.083 25.004 1.00 92.00 172 PHE A CA 1
ATOM 1377 C C . PHE A 1 172 ? -12.987 7.892 23.978 1.00 92.00 172 PHE A C 1
ATOM 1379 O O . PHE A 1 172 ? -14.064 7.410 24.333 1.00 92.00 172 PHE A O 1
ATOM 1386 N N . GLU A 1 173 ? -12.730 8.196 22.700 1.00 90.69 173 GLU A N 1
ATOM 1387 C CA . GLU A 1 173 ? -13.644 7.960 21.576 1.00 90.69 173 GLU A CA 1
ATOM 1388 C C . GLU A 1 173 ? -14.075 6.482 21.527 1.00 90.69 173 GLU A C 1
ATOM 1390 O O . GLU A 1 173 ? -15.271 6.197 21.473 1.00 90.69 173 GLU A O 1
ATOM 1395 N N . GLN A 1 174 ? -13.130 5.531 21.588 1.00 91.31 174 GLN A N 1
ATOM 1396 C CA . GLN A 1 174 ? -13.459 4.098 21.506 1.00 91.31 174 GLN A CA 1
ATOM 1397 C C . GLN A 1 174 ? -14.201 3.582 22.739 1.00 91.31 174 GLN A C 1
ATOM 1399 O O . GLN A 1 174 ? -15.134 2.795 22.591 1.00 91.31 174 GLN A O 1
ATOM 1404 N N . ILE A 1 175 ? -13.831 4.035 23.940 1.00 90.56 175 ILE A N 1
ATOM 1405 C CA . ILE A 1 175 ? -14.529 3.656 25.179 1.00 90.56 175 ILE A CA 1
ATOM 1406 C C . ILE A 1 175 ? -15.977 4.157 25.138 1.00 90.56 175 ILE A C 1
ATOM 1408 O O . ILE A 1 175 ? -16.906 3.397 25.414 1.00 90.56 175 ILE A O 1
ATOM 1412 N N . SER A 1 176 ? -16.172 5.411 24.722 1.00 88.69 176 SER A N 1
ATOM 1413 C CA . SER A 1 176 ? -17.498 6.017 24.577 1.00 88.69 176 SER A CA 1
ATOM 1414 C C . SER A 1 176 ? -18.356 5.260 23.560 1.00 88.69 176 SER A C 1
ATOM 1416 O O . SER A 1 176 ? -19.538 5.024 23.805 1.00 88.69 176 SER A O 1
ATOM 1418 N N . PHE A 1 177 ? -17.767 4.812 22.447 1.00 86.50 177 PHE A N 1
ATOM 1419 C CA . PHE A 1 177 ? -18.465 3.987 21.459 1.00 86.50 177 PHE A CA 1
ATOM 1420 C C . PHE A 1 177 ? -18.822 2.590 21.972 1.00 86.50 177 PHE A C 1
ATOM 1422 O O . PHE A 1 177 ? -19.940 2.132 21.733 1.00 86.50 177 PHE A O 1
ATOM 1429 N N . LEU A 1 178 ? -17.905 1.918 22.673 1.00 88.50 178 LEU A N 1
ATOM 1430 C CA . LEU A 1 178 ? -18.163 0.605 23.266 1.00 88.50 178 LEU A CA 1
ATOM 1431 C C . LEU A 1 178 ? -19.325 0.678 24.266 1.00 88.50 178 LEU A C 1
ATOM 1433 O O . LEU A 1 178 ? -20.196 -0.191 24.270 1.00 88.50 178 LEU A O 1
ATOM 1437 N N . TRP A 1 179 ? -19.363 1.746 25.067 1.00 87.00 179 TRP A N 1
ATOM 1438 C CA . TRP A 1 179 ? -20.447 2.008 26.007 1.00 87.00 179 TRP A CA 1
ATOM 1439 C C . TRP A 1 179 ? -21.772 2.346 25.302 1.00 87.00 179 TRP A C 1
ATOM 1441 O O . TRP A 1 179 ? -22.803 1.777 25.646 1.00 87.00 179 TRP A O 1
ATOM 1451 N N . ALA A 1 180 ? -21.757 3.215 24.284 1.00 84.19 180 ALA A N 1
ATOM 1452 C CA . ALA A 1 180 ? -22.974 3.684 23.612 1.00 84.19 180 ALA A CA 1
ATOM 1453 C C . ALA A 1 180 ? -23.680 2.610 22.761 1.00 84.19 180 ALA A C 1
ATOM 1455 O O . ALA A 1 180 ? -24.910 2.610 22.682 1.00 84.19 180 ALA A O 1
ATOM 1456 N N . TYR A 1 181 ? -22.924 1.718 22.108 1.00 80.50 181 TYR A N 1
ATOM 1457 C CA . TYR A 1 181 ? -23.481 0.633 21.286 1.00 80.50 181 TYR A CA 1
ATOM 1458 C C . TYR A 1 181 ? -23.782 -0.638 22.092 1.00 80.50 181 TYR A C 1
ATOM 1460 O O . TYR A 1 181 ? -24.661 -1.408 21.708 1.00 80.50 181 TYR A O 1
ATOM 1468 N N . GLY A 1 182 ? -23.072 -0.863 23.199 1.00 80.44 182 GLY A N 1
ATOM 1469 C CA . GLY A 1 182 ? -23.073 -2.134 23.916 1.00 80.44 182 GLY A CA 1
ATOM 1470 C C . GLY A 1 182 ? -22.052 -3.121 23.341 1.00 80.44 182 GLY A C 1
ATOM 1471 O O . GLY A 1 182 ? -21.675 -3.062 22.168 1.00 80.44 182 GLY A O 1
ATOM 1472 N N . GLN A 1 183 ? -21.586 -4.049 24.181 1.00 79.06 183 GLN A N 1
ATOM 1473 C CA . GLN A 1 183 ? -20.464 -4.936 23.857 1.00 79.06 183 GLN A CA 1
ATOM 1474 C C . GLN A 1 183 ? -20.758 -5.821 22.635 1.00 79.06 183 GLN A C 1
ATOM 1476 O O . GLN A 1 183 ? -19.971 -5.852 21.690 1.00 79.06 183 GLN A O 1
ATOM 1481 N N . LYS A 1 184 ? -21.916 -6.493 22.593 1.00 80.38 184 LYS A N 1
ATOM 1482 C CA . LYS A 1 184 ? -22.247 -7.437 21.511 1.00 80.38 184 LYS A CA 1
ATOM 1483 C C . LYS A 1 184 ? -22.420 -6.741 20.160 1.00 80.38 184 LYS A C 1
ATOM 1485 O O . LYS A 1 184 ? -21.895 -7.203 19.149 1.00 80.38 184 LYS A O 1
ATOM 1490 N N . ALA A 1 185 ? -23.104 -5.598 20.147 1.00 78.88 185 ALA A N 1
ATOM 1491 C CA . ALA A 1 185 ? -23.294 -4.801 18.938 1.00 78.88 185 ALA A CA 1
ATOM 1492 C C . ALA A 1 185 ? -21.971 -4.217 18.421 1.00 78.88 185 ALA A C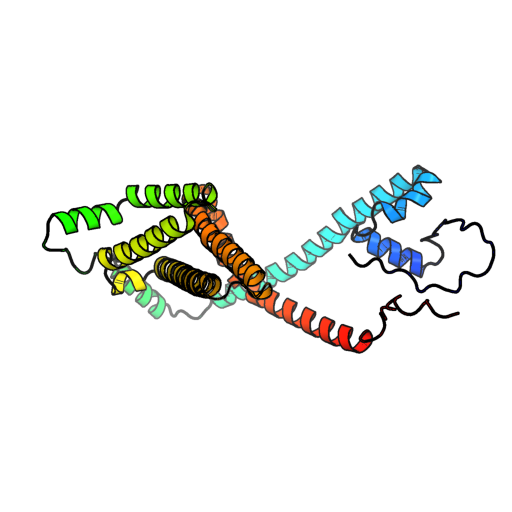 1
ATOM 1494 O O . ALA A 1 185 ? -21.719 -4.222 17.213 1.00 78.88 185 ALA A O 1
ATOM 1495 N N . PHE A 1 186 ? -21.097 -3.760 19.325 1.00 81.50 186 PHE A N 1
ATOM 1496 C CA . PHE A 1 186 ? -19.795 -3.212 18.957 1.00 81.50 186 PHE A CA 1
ATOM 1497 C C . PHE A 1 186 ? -18.895 -4.263 18.290 1.00 81.50 186 PHE A C 1
ATOM 1499 O O . PHE A 1 186 ? -18.316 -3.985 17.237 1.00 81.50 186 PHE A O 1
ATOM 1506 N N . PHE A 1 187 ? -18.822 -5.474 18.854 1.00 83.56 187 PHE A N 1
ATOM 1507 C CA . PHE A 1 187 ? -18.000 -6.565 18.315 1.00 83.56 187 PHE A CA 1
ATOM 1508 C C . PHE A 1 187 ? -18.600 -7.259 17.083 1.00 83.56 187 PHE A C 1
ATOM 1510 O O . PHE A 1 187 ? -17.882 -7.962 16.382 1.00 83.56 187 PHE A O 1
ATOM 1517 N N . SER A 1 188 ? -19.875 -7.043 16.756 1.00 81.88 188 SER A N 1
ATOM 1518 C CA . SER A 1 188 ? -20.466 -7.587 15.524 1.00 81.88 188 SER A CA 1
ATOM 1519 C C . SER A 1 188 ? -19.940 -6.878 14.260 1.00 81.88 188 SER A C 1
ATOM 1521 O O . SER A 1 188 ? -19.706 -7.495 13.217 1.00 81.88 188 SER A O 1
ATOM 1523 N N . LYS A 1 189 ? -19.676 -5.564 14.339 1.00 79.94 189 LYS A N 1
ATOM 1524 C CA . LYS A 1 189 ? -19.251 -4.764 13.180 1.00 79.94 189 LYS A CA 1
ATOM 1525 C C . LYS A 1 189 ? -17.728 -4.786 12.994 1.00 79.94 189 LYS A C 1
ATOM 1527 O O . LYS A 1 189 ? -16.996 -4.121 13.727 1.00 79.94 189 LYS A O 1
ATOM 1532 N N . LYS A 1 190 ? -17.243 -5.429 11.920 1.00 79.81 190 LYS A N 1
ATOM 1533 C CA . LYS A 1 190 ? -15.801 -5.533 11.573 1.00 79.81 190 LYS A CA 1
ATOM 1534 C C . LYS A 1 190 ? -15.048 -4.191 11.580 1.00 79.81 190 LYS A C 1
ATOM 1536 O O . LYS A 1 190 ? -13.924 -4.114 12.066 1.00 79.81 190 LYS A O 1
ATOM 1541 N N . SER A 1 191 ? -15.674 -3.117 11.094 1.00 79.69 191 SER A N 1
ATOM 1542 C CA . SER A 1 191 ? -15.068 -1.775 11.084 1.00 79.69 191 SER A CA 1
ATOM 1543 C C . SER A 1 191 ? -14.787 -1.227 12.488 1.00 79.69 191 SER A C 1
ATOM 1545 O O . SER A 1 191 ? -13.814 -0.494 12.666 1.00 79.69 191 SER A O 1
ATOM 1547 N N . ASN A 1 192 ? -15.630 -1.553 13.470 1.00 83.12 192 ASN A N 1
ATOM 1548 C CA . ASN A 1 192 ? -15.471 -1.079 14.844 1.00 83.12 192 ASN A CA 1
ATOM 1549 C C . ASN A 1 192 ? -14.348 -1.851 15.544 1.00 83.12 192 ASN A C 1
ATOM 1551 O O . ASN A 1 192 ? -13.502 -1.241 16.193 1.00 83.12 192 ASN A O 1
ATOM 1555 N N . ILE A 1 193 ? -14.275 -3.168 15.316 1.00 86.50 193 ILE A N 1
ATOM 1556 C CA . ILE A 1 193 ? -13.195 -4.032 15.817 1.00 86.50 193 ILE A CA 1
ATOM 1557 C C . ILE A 1 193 ? -11.832 -3.549 15.309 1.00 86.50 193 ILE A C 1
ATOM 1559 O O . ILE A 1 193 ? -10.907 -3.355 16.095 1.00 86.50 193 ILE A O 1
ATOM 1563 N N . PHE A 1 194 ? -11.718 -3.292 14.004 1.00 84.50 194 PHE A N 1
ATOM 1564 C CA . PHE A 1 194 ? -10.487 -2.766 13.411 1.00 84.50 194 PHE A CA 1
ATOM 1565 C C . PHE A 1 194 ? -10.116 -1.389 13.985 1.00 84.50 194 PHE A C 1
ATOM 1567 O O . PHE A 1 194 ? -8.957 -1.122 14.307 1.00 84.50 194 PHE A O 1
ATOM 1574 N N . GLY A 1 195 ? -11.112 -0.518 14.177 1.00 84.88 195 GLY A N 1
ATOM 1575 C CA . GLY A 1 195 ? -10.926 0.793 14.796 1.00 84.88 195 GLY A CA 1
ATOM 1576 C C . GLY A 1 195 ? -10.368 0.716 16.220 1.00 84.88 195 GLY A C 1
ATOM 1577 O O . GLY A 1 195 ? -9.418 1.453 16.526 1.00 84.88 195 GLY A O 1
ATOM 1578 N N . LEU A 1 196 ? -10.923 -0.189 17.037 1.00 89.94 196 LEU A N 1
ATOM 1579 C CA . LEU A 1 196 ? -10.491 -0.477 18.405 1.00 89.94 196 LEU A CA 1
ATOM 1580 C C . LEU A 1 196 ? -9.063 -1.025 18.428 1.00 89.94 196 LEU A C 1
ATOM 1582 O O . LEU A 1 196 ? -8.233 -0.512 19.175 1.00 89.94 196 LEU A O 1
ATOM 1586 N N . PHE A 1 197 ? -8.759 -2.001 17.572 1.00 89.88 197 PHE A N 1
ATOM 1587 C CA . PHE A 1 197 ? -7.431 -2.610 17.480 1.00 89.88 197 PHE A CA 1
ATOM 1588 C C . PHE A 1 197 ? -6.339 -1.575 17.180 1.00 89.88 197 PHE A C 1
ATOM 1590 O O . PHE A 1 197 ? -5.323 -1.529 17.871 1.00 89.88 197 PHE A O 1
ATOM 1597 N N . ILE A 1 198 ? -6.574 -0.671 16.222 1.00 87.75 198 ILE A N 1
ATOM 1598 C CA . ILE A 1 198 ? -5.616 0.405 15.923 1.00 87.75 198 ILE A CA 1
ATOM 1599 C C . ILE A 1 198 ? -5.443 1.349 17.123 1.00 87.75 198 ILE A C 1
ATOM 1601 O O . ILE A 1 198 ? -4.320 1.753 17.409 1.00 87.75 198 ILE A O 1
ATOM 1605 N N . VAL A 1 199 ? -6.520 1.731 17.831 1.00 90.44 199 VAL A N 1
ATOM 1606 C CA . VAL A 1 199 ? -6.383 2.611 19.015 1.00 90.44 199 VAL A CA 1
ATOM 1607 C C . VAL A 1 199 ? -5.589 1.897 20.102 1.00 90.44 199 VAL A C 1
ATOM 1609 O O . VAL A 1 199 ? -4.719 2.518 20.702 1.00 90.44 199 VAL A O 1
ATOM 1612 N N . ALA A 1 200 ? -5.850 0.608 20.323 1.00 91.38 200 ALA A N 1
ATOM 1613 C CA . ALA A 1 200 ? -5.127 -0.189 21.303 1.00 91.38 200 ALA A CA 1
ATOM 1614 C C . ALA A 1 200 ? -3.625 -0.248 20.982 1.00 91.38 200 ALA A C 1
ATOM 1616 O O . ALA A 1 200 ? -2.814 0.015 21.865 1.00 91.38 200 ALA A O 1
ATOM 1617 N N . ILE A 1 201 ? -3.245 -0.490 19.719 1.00 91.06 201 ILE A N 1
ATOM 1618 C CA . ILE A 1 201 ? -1.835 -0.462 19.294 1.00 91.06 201 ILE A CA 1
ATOM 1619 C C . ILE A 1 201 ? -1.214 0.914 19.533 1.00 91.06 201 ILE A C 1
ATOM 1621 O O . ILE A 1 201 ? -0.139 0.998 20.119 1.00 91.06 201 ILE A O 1
ATOM 1625 N N . ILE A 1 202 ? -1.879 1.993 19.106 1.00 89.69 202 ILE A N 1
ATOM 1626 C CA . ILE A 1 202 ? -1.365 3.359 19.292 1.00 89.69 202 ILE A CA 1
ATOM 1627 C C . ILE A 1 202 ? -1.158 3.649 20.781 1.00 89.69 202 ILE A C 1
ATOM 1629 O O . ILE A 1 202 ? -0.125 4.195 21.161 1.00 89.69 202 ILE A O 1
ATOM 1633 N N . PHE A 1 203 ? -2.111 3.255 21.624 1.00 91.25 203 PHE A N 1
ATOM 1634 C CA . PHE A 1 203 ? -2.016 3.437 23.065 1.00 91.25 203 PHE A CA 1
ATOM 1635 C C . PHE A 1 203 ? -0.837 2.660 23.661 1.00 91.25 203 PHE A C 1
ATOM 1637 O O . PHE A 1 203 ? -0.050 3.241 24.400 1.00 91.25 203 PHE A O 1
ATOM 1644 N N . VAL A 1 204 ? -0.651 1.390 23.285 1.00 91.38 204 VAL A N 1
ATOM 1645 C CA . VAL A 1 204 ? 0.495 0.579 23.732 1.00 91.38 204 VAL A CA 1
ATOM 1646 C C . VAL A 1 204 ? 1.820 1.200 23.290 1.00 91.38 204 VAL A C 1
ATOM 1648 O O . VAL A 1 204 ? 2.724 1.350 24.108 1.00 91.38 204 VAL A O 1
ATOM 1651 N N . VAL A 1 205 ? 1.935 1.625 22.029 1.00 90.00 205 VAL A N 1
ATOM 1652 C CA . VAL A 1 205 ? 3.141 2.302 21.522 1.00 90.00 205 VAL A CA 1
ATOM 1653 C C . VAL A 1 205 ? 3.408 3.596 22.297 1.00 90.00 205 VAL A C 1
ATOM 1655 O O . VAL A 1 205 ? 4.554 3.868 22.646 1.00 90.00 205 VAL A O 1
ATOM 1658 N N . LYS A 1 206 ? 2.366 4.366 22.635 1.00 89.19 206 LYS A N 1
ATOM 1659 C CA . LYS A 1 206 ? 2.493 5.584 23.449 1.00 89.19 206 LYS A CA 1
ATOM 1660 C C . LYS A 1 206 ? 2.883 5.296 24.898 1.00 89.19 206 LYS A C 1
ATOM 1662 O O . LYS A 1 206 ? 3.682 6.038 25.461 1.00 89.19 206 LYS A O 1
ATOM 1667 N N . LEU A 1 207 ? 2.404 4.202 25.489 1.00 89.75 207 LEU A N 1
ATOM 1668 C CA . LEU A 1 207 ? 2.870 3.757 26.804 1.00 89.75 207 LEU A CA 1
ATOM 1669 C C . LEU A 1 207 ? 4.352 3.361 26.778 1.00 89.75 207 LEU A C 1
ATOM 1671 O O . LEU A 1 207 ? 5.088 3.752 27.678 1.00 89.75 207 LEU A O 1
ATOM 1675 N N . ILE A 1 208 ? 4.802 2.648 25.740 1.00 88.62 208 ILE A N 1
ATOM 1676 C CA . ILE A 1 208 ? 6.221 2.294 25.555 1.00 88.62 208 ILE A CA 1
ATOM 1677 C C . ILE A 1 208 ? 7.081 3.555 25.382 1.00 88.62 208 ILE A C 1
ATOM 1679 O O . ILE A 1 208 ? 8.161 3.664 25.954 1.00 88.62 208 ILE A O 1
ATOM 1683 N N . GLU A 1 209 ? 6.600 4.531 24.614 1.00 86.06 209 GLU A N 1
ATOM 1684 C CA . GLU A 1 209 ? 7.264 5.828 24.454 1.00 86.06 209 GLU A CA 1
ATOM 1685 C C . GLU A 1 209 ? 7.431 6.540 25.810 1.00 86.06 209 GLU A C 1
ATOM 1687 O O . GLU A 1 209 ? 8.521 7.016 26.126 1.00 86.06 209 GLU A O 1
ATOM 1692 N N . LEU A 1 210 ? 6.389 6.550 26.649 1.00 86.81 210 LEU A N 1
ATOM 1693 C CA . LEU A 1 210 ? 6.434 7.162 27.980 1.00 86.81 210 LEU A CA 1
ATOM 1694 C C . LEU A 1 210 ? 7.407 6.461 28.927 1.00 86.81 210 LEU A C 1
ATOM 1696 O O . LEU A 1 210 ? 8.178 7.137 29.606 1.00 86.81 210 LEU A O 1
ATOM 1700 N N . THR A 1 211 ? 7.394 5.127 28.980 1.00 85.06 211 THR A N 1
ATOM 1701 C CA . THR A 1 211 ? 8.303 4.379 29.863 1.00 85.06 211 THR A CA 1
ATOM 1702 C C . THR A 1 211 ? 9.762 4.587 29.468 1.00 85.06 211 THR A C 1
ATOM 1704 O O . THR A 1 211 ? 10.613 4.770 30.340 1.00 85.06 211 THR A O 1
ATOM 1707 N N . LEU A 1 212 ? 10.056 4.650 28.166 1.00 82.81 212 LEU A N 1
ATOM 1708 C CA . LEU A 1 212 ? 11.398 4.946 27.665 1.00 82.81 212 LEU A CA 1
ATOM 1709 C C . LEU A 1 212 ? 11.841 6.383 27.967 1.00 82.81 212 LEU A C 1
ATOM 1711 O O . LEU A 1 212 ? 13.006 6.595 28.305 1.00 82.81 212 LEU A O 1
ATOM 1715 N N . LEU A 1 213 ? 10.936 7.363 27.895 1.00 81.25 213 LEU A N 1
ATOM 1716 C CA . LEU A 1 213 ? 11.240 8.750 28.266 1.00 81.25 213 LEU A CA 1
ATOM 1717 C C . LEU A 1 213 ? 11.519 8.897 29.768 1.00 81.25 213 LEU A C 1
ATOM 1719 O O . LEU A 1 213 ? 12.479 9.571 30.144 1.00 81.25 213 LEU A O 1
ATOM 1723 N N . LEU A 1 214 ? 10.739 8.224 30.619 1.00 82.31 214 LEU A N 1
ATOM 1724 C CA . LEU A 1 214 ? 10.965 8.200 32.069 1.00 82.31 214 LEU A CA 1
ATOM 1725 C C . LEU A 1 214 ? 12.319 7.561 32.415 1.00 82.31 214 LEU A C 1
ATOM 1727 O O . LEU A 1 214 ? 13.080 8.118 33.206 1.00 82.31 214 LEU A O 1
ATOM 1731 N N . MET A 1 215 ? 12.660 6.445 31.764 1.00 78.75 215 MET A N 1
ATOM 1732 C CA . MET A 1 215 ? 13.963 5.791 31.929 1.00 78.75 215 MET A CA 1
ATOM 1733 C C . MET A 1 215 ? 15.118 6.689 31.451 1.00 78.75 215 MET A C 1
ATOM 1735 O O . MET A 1 215 ? 16.157 6.778 32.107 1.00 78.75 215 MET A O 1
ATOM 1739 N N . SER A 1 216 ? 14.933 7.392 30.328 1.00 76.62 216 SER A N 1
ATOM 1740 C CA . SER A 1 216 ? 15.940 8.305 29.777 1.00 76.62 216 SER A CA 1
ATOM 1741 C C . SER A 1 216 ? 16.217 9.504 30.682 1.00 76.62 216 SER A C 1
ATOM 1743 O O . SER A 1 216 ? 17.335 10.015 30.665 1.00 76.62 216 SER A O 1
ATOM 1745 N N . HIS A 1 217 ? 15.232 9.968 31.453 1.00 75.75 217 HIS A N 1
ATOM 1746 C CA . HIS A 1 217 ? 15.442 11.051 32.413 1.00 75.75 217 HIS A CA 1
ATOM 1747 C C . HIS A 1 217 ? 16.361 10.616 33.566 1.00 75.75 217 HIS A C 1
ATOM 1749 O O . HIS A 1 217 ? 17.145 11.416 34.071 1.00 75.75 217 HIS A O 1
ATOM 1755 N N . GLN A 1 218 ? 16.298 9.342 33.962 1.00 72.31 218 GLN A N 1
ATOM 1756 C CA . GLN A 1 218 ? 17.098 8.800 35.060 1.00 72.31 218 GLN A CA 1
ATOM 1757 C C . GLN A 1 218 ? 18.523 8.401 34.633 1.00 72.31 218 GLN A C 1
ATOM 1759 O O . GLN A 1 218 ? 19.438 8.450 35.450 1.00 72.31 218 GLN A O 1
ATOM 1764 N N . MET A 1 219 ? 18.732 8.037 33.362 1.00 61.94 219 MET A N 1
ATOM 1765 C CA . MET A 1 219 ? 20.019 7.570 32.827 1.00 61.94 219 MET A CA 1
ATOM 1766 C C . MET A 1 219 ? 20.514 8.486 31.695 1.00 61.94 219 MET A C 1
ATOM 1768 O O . MET A 1 219 ? 20.334 8.198 30.514 1.00 61.94 219 MET A O 1
ATOM 1772 N N . GLN A 1 220 ? 21.173 9.595 32.049 1.00 58.88 220 GLN A N 1
ATOM 1773 C CA . GLN A 1 220 ? 21.611 10.638 31.103 1.00 58.88 220 GLN A CA 1
ATOM 1774 C C . GLN A 1 220 ? 22.699 10.213 30.087 1.00 58.88 220 GLN A C 1
ATOM 1776 O O . GLN A 1 220 ? 22.958 10.952 29.139 1.00 58.88 220 GLN A O 1
ATOM 1781 N N . HIS A 1 221 ? 23.341 9.046 30.233 1.00 52.28 221 HIS A N 1
ATOM 1782 C CA . HIS A 1 221 ? 24.643 8.790 29.593 1.00 52.28 221 HIS A CA 1
ATOM 1783 C C . HIS A 1 221 ? 24.695 7.815 28.403 1.00 52.28 221 HIS A C 1
ATOM 1785 O O . HIS A 1 221 ? 25.789 7.545 27.909 1.00 52.28 221 HIS A O 1
ATOM 1791 N N . ILE A 1 222 ? 23.572 7.312 27.873 1.00 60.28 222 ILE A N 1
ATOM 1792 C CA . ILE A 1 222 ? 23.618 6.322 26.778 1.00 60.28 222 ILE A CA 1
ATOM 1793 C C . ILE A 1 222 ? 23.019 6.892 25.483 1.00 60.28 222 ILE A C 1
ATOM 1795 O O . ILE A 1 222 ? 21.806 6.922 25.274 1.00 60.28 222 ILE A O 1
ATOM 1799 N N . SER A 1 223 ? 23.895 7.305 24.564 1.00 61.53 223 SER A N 1
ATOM 1800 C CA . SER A 1 223 ? 23.560 7.857 23.240 1.00 61.53 223 SER A CA 1
ATOM 1801 C C . SER A 1 223 ? 22.715 6.922 22.360 1.00 61.53 223 SER A C 1
ATOM 1803 O O . SER A 1 223 ? 21.929 7.404 21.541 1.00 61.53 223 SER A O 1
ATOM 1805 N N . GLN A 1 224 ? 22.811 5.602 22.559 1.00 63.03 224 GLN A N 1
ATOM 1806 C CA . GLN A 1 224 ? 22.002 4.607 21.844 1.00 63.03 224 GLN A CA 1
ATOM 1807 C C . GLN A 1 224 ? 20.502 4.710 22.166 1.00 63.03 224 GLN A C 1
ATOM 1809 O O . GLN A 1 224 ? 19.677 4.557 21.265 1.00 63.03 224 GLN A O 1
ATOM 1814 N N . PHE A 1 225 ? 20.124 5.048 23.407 1.00 64.06 225 PHE A N 1
ATOM 1815 C CA . PHE A 1 225 ? 18.709 5.189 23.780 1.00 64.06 225 PHE A CA 1
ATOM 1816 C C . PHE A 1 225 ? 18.045 6.376 23.080 1.00 64.06 225 PHE A C 1
ATOM 1818 O O . PHE A 1 225 ? 16.886 6.285 22.676 1.00 64.06 225 PHE A O 1
ATOM 1825 N N . ARG A 1 226 ? 18.792 7.462 22.848 1.00 65.44 226 ARG A N 1
ATOM 1826 C CA . ARG A 1 226 ? 18.263 8.666 22.196 1.00 65.44 226 ARG A CA 1
ATOM 1827 C C . ARG A 1 226 ? 17.786 8.384 20.766 1.00 65.44 226 ARG A C 1
ATOM 1829 O O . ARG A 1 226 ? 16.715 8.848 20.389 1.00 65.44 226 ARG A O 1
ATOM 1836 N N . MET A 1 227 ? 18.532 7.597 19.985 1.00 67.62 227 MET A N 1
ATOM 1837 C CA . MET A 1 227 ? 18.148 7.240 18.607 1.00 67.62 227 MET A CA 1
ATOM 1838 C C . MET A 1 227 ? 16.923 6.318 18.563 1.00 67.62 227 MET A C 1
ATOM 1840 O O . MET A 1 227 ? 16.028 6.515 17.740 1.00 67.62 227 MET A O 1
ATOM 1844 N N . THR A 1 228 ? 16.841 5.351 19.479 1.00 77.75 228 THR A N 1
ATOM 1845 C CA . THR A 1 228 ? 15.691 4.442 19.585 1.00 77.75 228 THR A CA 1
ATOM 1846 C C . THR A 1 228 ? 14.407 5.192 19.944 1.00 77.75 228 THR A C 1
ATOM 1848 O O . THR A 1 228 ? 13.369 4.944 19.330 1.00 77.75 228 THR A O 1
ATOM 1851 N N . ILE A 1 229 ? 14.476 6.166 20.861 1.00 78.75 229 ILE A N 1
ATOM 1852 C CA . ILE A 1 229 ? 13.331 7.017 21.229 1.00 78.75 229 ILE A CA 1
ATOM 1853 C C . ILE A 1 229 ? 12.830 7.804 20.014 1.00 78.75 229 ILE A C 1
ATOM 1855 O O . ILE A 1 229 ? 11.636 7.776 19.719 1.00 78.75 229 ILE A O 1
ATOM 1859 N N . TRP A 1 230 ? 13.726 8.439 19.252 1.00 80.75 230 TRP A N 1
ATOM 1860 C CA . TRP A 1 230 ? 13.345 9.179 18.042 1.00 80.75 230 TRP A CA 1
ATOM 1861 C C . TRP A 1 230 ? 12.671 8.294 16.984 1.00 80.75 230 TRP A C 1
ATOM 1863 O O . TRP A 1 230 ? 11.691 8.717 16.365 1.00 80.75 230 TRP A O 1
ATOM 1873 N N . ASN A 1 231 ? 13.134 7.053 16.805 1.00 84.38 231 ASN A N 1
ATOM 1874 C CA . ASN A 1 231 ? 12.503 6.100 15.889 1.00 84.38 231 ASN A CA 1
ATOM 1875 C C . ASN A 1 231 ? 11.096 5.693 16.350 1.00 84.38 231 ASN A C 1
ATOM 1877 O O . ASN A 1 231 ? 10.187 5.603 15.524 1.00 84.38 231 ASN A O 1
ATOM 1881 N N . ILE A 1 232 ? 10.895 5.496 17.655 1.00 84.44 232 ILE A N 1
ATOM 1882 C CA . ILE A 1 232 ? 9.586 5.150 18.229 1.00 84.44 232 ILE A CA 1
ATOM 1883 C C . ILE A 1 232 ? 8.617 6.330 18.126 1.00 84.44 232 ILE A C 1
ATOM 1885 O O . ILE A 1 232 ? 7.482 6.137 17.692 1.00 84.44 232 ILE A O 1
ATOM 1889 N N . VAL A 1 233 ? 9.063 7.554 18.422 1.00 82.12 233 VAL A N 1
ATOM 1890 C CA . VAL A 1 233 ? 8.258 8.775 18.228 1.00 82.12 233 VAL A CA 1
ATOM 1891 C C . VAL A 1 233 ? 7.844 8.907 16.760 1.00 82.12 233 VAL A C 1
ATOM 1893 O O . VAL A 1 233 ? 6.675 9.155 16.458 1.00 82.12 233 VAL A O 1
ATOM 1896 N N . ARG A 1 234 ? 8.773 8.665 15.824 1.00 82.56 234 ARG A N 1
ATOM 1897 C CA . ARG A 1 234 ? 8.480 8.685 14.385 1.00 82.56 234 ARG A CA 1
ATOM 1898 C C . ARG A 1 234 ? 7.458 7.615 13.990 1.00 82.56 234 ARG A C 1
ATOM 1900 O O . ARG A 1 234 ? 6.512 7.932 13.272 1.00 82.56 234 ARG A O 1
ATOM 1907 N N . LEU A 1 235 ? 7.610 6.381 14.473 1.00 84.69 235 LEU A N 1
ATOM 1908 C CA . LEU A 1 235 ? 6.661 5.287 14.235 1.00 84.69 235 LEU A CA 1
ATOM 1909 C C . LEU A 1 235 ? 5.265 5.632 14.775 1.00 84.69 235 LEU A C 1
ATOM 1911 O O . LEU A 1 235 ? 4.264 5.456 14.084 1.00 84.69 235 LEU A O 1
ATOM 1915 N N . SER A 1 236 ? 5.209 6.169 15.991 1.00 83.62 236 SER A N 1
ATOM 1916 C CA . SER A 1 236 ? 3.983 6.589 16.670 1.00 83.62 236 SER A CA 1
ATOM 1917 C C . SER A 1 236 ? 3.246 7.684 15.888 1.00 83.62 236 SER A C 1
ATOM 1919 O O . SER A 1 236 ? 2.034 7.602 15.680 1.00 83.62 236 SER A O 1
ATOM 1921 N N . ASN A 1 237 ? 3.982 8.658 15.342 1.00 82.69 237 ASN A N 1
ATOM 1922 C CA . ASN A 1 237 ? 3.421 9.712 14.492 1.00 82.69 237 ASN A CA 1
ATOM 1923 C C . ASN A 1 237 ? 2.899 9.171 13.147 1.00 82.69 237 ASN A C 1
ATOM 1925 O O . ASN A 1 237 ? 1.845 9.604 12.683 1.00 82.69 237 ASN A O 1
ATOM 1929 N N . ILE A 1 238 ? 3.574 8.183 12.546 1.00 85.81 238 ILE A N 1
ATOM 1930 C CA . ILE A 1 238 ? 3.086 7.496 11.335 1.00 85.81 238 ILE A CA 1
ATOM 1931 C C . ILE A 1 238 ? 1.810 6.694 11.638 1.00 85.81 238 ILE A C 1
ATOM 1933 O O . ILE A 1 238 ? 0.858 6.722 10.860 1.00 85.81 238 ILE A O 1
ATOM 1937 N N . LEU A 1 239 ? 1.741 6.021 12.787 1.00 84.12 239 LEU A N 1
ATOM 1938 C CA . LEU A 1 239 ? 0.535 5.306 13.211 1.00 84.12 239 LEU A CA 1
ATOM 1939 C C . LEU A 1 239 ? -0.639 6.264 13.449 1.00 84.12 239 LEU A C 1
ATOM 1941 O O . LEU A 1 239 ? -1.762 5.964 13.046 1.00 84.12 239 LEU A O 1
ATOM 1945 N N . LEU A 1 240 ? -0.394 7.439 14.030 1.00 82.00 240 LEU A N 1
ATOM 1946 C CA . LEU A 1 240 ? -1.412 8.484 14.182 1.00 82.00 240 LEU A CA 1
ATOM 1947 C C . LEU A 1 240 ? -1.912 9.006 12.826 1.00 82.00 240 LEU A C 1
ATOM 1949 O O . LEU A 1 240 ? -3.109 9.262 12.680 1.00 82.00 240 LEU A O 1
ATOM 1953 N N . LEU A 1 241 ? -1.039 9.098 11.819 1.00 84.06 241 LEU A N 1
ATOM 1954 C CA . LEU A 1 241 ? -1.401 9.485 10.450 1.00 84.06 241 LEU A CA 1
ATOM 1955 C C . LEU A 1 241 ? -2.358 8.495 9.767 1.00 84.06 241 LEU A C 1
ATOM 1957 O O . LEU A 1 241 ? -3.163 8.914 8.936 1.00 84.06 241 LEU A O 1
ATOM 1961 N N . THR A 1 242 ? -2.356 7.211 10.150 1.00 81.50 242 THR A N 1
ATOM 1962 C CA . THR A 1 242 ? -3.321 6.224 9.611 1.00 81.50 242 THR A CA 1
ATOM 1963 C C . THR A 1 242 ? -4.777 6.601 9.893 1.00 81.50 242 THR A C 1
ATOM 1965 O O . THR A 1 242 ? -5.691 6.155 9.205 1.00 81.50 242 THR A O 1
ATOM 1968 N N . ARG A 1 243 ? -5.039 7.460 10.885 1.00 81.81 243 ARG A N 1
ATOM 1969 C CA . ARG A 1 243 ? -6.398 7.930 11.179 1.00 81.81 243 ARG A CA 1
ATOM 1970 C C . ARG A 1 243 ? -6.973 8.806 10.076 1.00 81.81 243 ARG A C 1
ATOM 1972 O O . ARG A 1 243 ? -8.185 8.755 9.858 1.00 81.81 243 ARG A O 1
ATOM 1979 N N . THR A 1 244 ? -6.118 9.481 9.313 1.00 81.31 244 THR A N 1
ATOM 1980 C CA . THR A 1 244 ? -6.507 10.276 8.144 1.00 81.31 244 THR A CA 1
ATOM 1981 C C . THR A 1 244 ? -7.154 9.424 7.054 1.00 81.31 244 THR A C 1
ATOM 1983 O O . THR A 1 244 ? -7.915 9.954 6.255 1.00 81.31 244 THR A O 1
ATOM 1986 N N . THR A 1 245 ? -6.996 8.094 7.067 1.00 79.06 245 THR A N 1
ATOM 1987 C CA . THR A 1 245 ? -7.772 7.177 6.212 1.00 79.06 245 THR A CA 1
ATOM 1988 C C . THR A 1 245 ? -9.287 7.358 6.390 1.00 79.06 245 THR A C 1
ATOM 1990 O O . THR A 1 245 ? -10.044 7.109 5.459 1.00 79.06 245 THR A O 1
ATOM 1993 N N . ARG A 1 246 ? -9.766 7.876 7.531 1.00 78.62 246 ARG A N 1
ATOM 1994 C CA . ARG A 1 246 ? -11.186 8.234 7.720 1.00 78.62 246 ARG A CA 1
ATOM 1995 C C . ARG A 1 246 ? -11.657 9.361 6.788 1.00 78.62 246 ARG A C 1
ATOM 1997 O O . ARG A 1 246 ? -12.845 9.413 6.492 1.00 78.62 246 ARG A O 1
ATOM 2004 N N . LEU A 1 247 ? -10.754 10.206 6.273 1.00 81.06 247 LEU A N 1
ATOM 2005 C CA . LEU A 1 247 ? -11.059 11.230 5.262 1.00 81.06 247 LEU A CA 1
ATOM 2006 C C . LEU A 1 247 ? -11.663 10.610 3.995 1.00 81.06 247 LEU A C 1
ATOM 2008 O O . LEU A 1 247 ? -12.467 11.239 3.320 1.00 81.06 247 LEU A O 1
ATOM 2012 N N . ILE A 1 248 ? -11.330 9.352 3.702 1.00 79.94 248 ILE A N 1
ATOM 2013 C CA . ILE A 1 248 ? -11.898 8.615 2.575 1.00 79.94 248 ILE A CA 1
ATOM 2014 C C . ILE A 1 248 ? -13.430 8.555 2.674 1.00 79.94 248 ILE A C 1
ATOM 2016 O O . ILE A 1 248 ? -14.101 8.655 1.654 1.00 79.94 248 ILE A O 1
ATOM 2020 N N . VAL A 1 249 ? -13.989 8.457 3.886 1.00 75.19 249 VAL A N 1
ATOM 2021 C CA . VAL A 1 249 ? -15.441 8.367 4.127 1.00 75.19 249 VAL A CA 1
ATOM 2022 C C . VAL A 1 249 ? -16.151 9.715 3.920 1.00 75.19 249 VAL A C 1
ATOM 2024 O O . VAL A 1 249 ? -17.359 9.735 3.701 1.00 75.19 249 VAL A O 1
ATOM 2027 N N . LEU A 1 250 ? -15.418 10.838 3.931 1.00 80.12 250 LEU A N 1
ATOM 2028 C CA . LEU A 1 250 ? -15.978 12.182 3.731 1.00 80.12 250 LEU A CA 1
ATOM 2029 C C . LEU A 1 250 ? -16.565 12.361 2.325 1.00 80.12 250 LEU A C 1
ATOM 2031 O O . LEU A 1 250 ? -17.561 13.059 2.147 1.00 80.12 250 LEU A O 1
ATOM 2035 N N . PHE A 1 251 ? -15.936 11.741 1.328 1.00 82.06 251 PHE A N 1
ATOM 2036 C CA . PHE A 1 251 ? -16.255 11.960 -0.074 1.00 82.06 251 PHE A CA 1
ATOM 2037 C C . PHE A 1 251 ? -17.053 10.782 -0.641 1.00 82.06 251 PHE A C 1
ATOM 2039 O O . PHE A 1 251 ? -16.491 9.715 -0.867 1.00 82.06 251 PHE A O 1
ATOM 2046 N N . PRO A 1 252 ? -18.353 10.934 -0.941 1.00 79.50 252 PRO A N 1
ATOM 2047 C CA . PRO A 1 252 ? -19.174 9.813 -1.398 1.00 79.50 252 PRO A CA 1
ATOM 2048 C C . PRO A 1 252 ? -18.706 9.215 -2.736 1.00 79.50 252 PRO A C 1
ATOM 2050 O O . PRO A 1 252 ? -18.908 8.024 -2.966 1.00 79.50 252 PRO A O 1
ATOM 2053 N N . TRP A 1 253 ? -18.034 9.992 -3.596 1.00 83.00 253 TRP A N 1
ATOM 2054 C CA . TRP A 1 253 ? -17.492 9.505 -4.872 1.00 83.00 253 TRP A CA 1
ATOM 2055 C C . TRP A 1 253 ? -16.326 8.518 -4.712 1.00 83.00 253 TRP A C 1
ATOM 2057 O O . TRP A 1 253 ? -16.126 7.666 -5.575 1.00 83.00 253 TRP A O 1
ATOM 2067 N N . THR A 1 254 ? -15.574 8.568 -3.606 1.00 82.94 254 THR A N 1
ATOM 2068 C CA . THR A 1 254 ? -14.473 7.619 -3.357 1.00 82.94 254 THR A CA 1
ATOM 2069 C C . THR A 1 254 ? -14.996 6.248 -2.940 1.00 82.94 254 THR A C 1
ATOM 2071 O O . THR A 1 254 ? -14.263 5.269 -3.046 1.00 82.94 254 THR A O 1
ATOM 2074 N N . ARG A 1 255 ? -16.264 6.139 -2.509 1.00 81.06 255 ARG A N 1
ATOM 2075 C CA . ARG A 1 255 ? -16.851 4.884 -2.020 1.00 81.06 255 ARG A CA 1
ATOM 2076 C C . ARG A 1 255 ? -16.760 3.761 -3.050 1.00 81.06 255 ARG A C 1
ATOM 2078 O O . ARG A 1 255 ? -16.437 2.638 -2.676 1.00 81.06 255 ARG A O 1
ATOM 2085 N N . LEU A 1 256 ? -17.004 4.070 -4.326 1.00 85.12 256 LEU A N 1
ATOM 2086 C CA . LEU A 1 256 ? -16.870 3.105 -5.420 1.00 85.12 256 LEU A CA 1
ATOM 2087 C C . LEU A 1 256 ? -15.420 2.627 -5.551 1.00 85.12 256 LEU A C 1
ATOM 2089 O O . LEU A 1 256 ? -15.158 1.429 -5.485 1.00 85.12 256 LEU A O 1
ATOM 2093 N N . VAL A 1 257 ? -14.469 3.560 -5.634 1.00 87.56 257 VAL A N 1
ATOM 2094 C CA . VAL A 1 257 ? -13.032 3.252 -5.743 1.00 87.56 257 VAL A CA 1
ATOM 2095 C C . VAL A 1 257 ? -12.554 2.406 -4.561 1.00 87.56 257 VAL A C 1
ATOM 2097 O O . VAL A 1 257 ? -11.843 1.424 -4.743 1.00 87.56 257 VAL A O 1
ATOM 2100 N N . VAL A 1 258 ? -12.983 2.751 -3.348 1.00 85.25 258 VAL A N 1
ATOM 2101 C CA . VAL A 1 258 ? -12.593 2.062 -2.112 1.00 85.25 258 VAL A CA 1
ATOM 2102 C C . VAL A 1 258 ? -13.188 0.667 -2.039 1.00 85.25 258 VAL A C 1
ATOM 2104 O O . VAL A 1 258 ? -12.505 -0.233 -1.570 1.00 85.25 258 VAL A O 1
ATOM 2107 N N . SER A 1 259 ? -14.423 0.466 -2.511 1.00 82.38 259 SER A N 1
ATOM 2108 C CA . SER A 1 259 ? -15.006 -0.878 -2.577 1.00 82.38 259 SER A CA 1
ATOM 2109 C C . SER A 1 259 ? -14.214 -1.786 -3.515 1.00 82.38 259 SER A C 1
ATOM 2111 O O . SER A 1 259 ? -13.779 -2.852 -3.098 1.00 82.38 259 SER A O 1
ATOM 2113 N N . VAL A 1 260 ? -13.887 -1.305 -4.719 1.00 87.94 260 VAL A N 1
ATOM 2114 C CA . VAL A 1 260 ? -13.074 -2.063 -5.680 1.00 87.94 260 VAL A CA 1
ATOM 2115 C C . VAL A 1 260 ? -11.675 -2.340 -5.123 1.00 87.94 260 VAL A C 1
ATOM 2117 O O . VAL A 1 260 ? -11.174 -3.457 -5.233 1.00 87.94 260 VAL A O 1
ATOM 2120 N N . LEU A 1 261 ? -11.047 -1.351 -4.478 1.00 87.50 261 LEU A N 1
ATOM 2121 C CA . LEU A 1 261 ? -9.725 -1.512 -3.871 1.00 87.50 261 LEU A CA 1
ATOM 2122 C C . LEU A 1 261 ? -9.742 -2.453 -2.657 1.00 87.50 261 LEU A C 1
ATOM 2124 O O . LEU A 1 261 ? -8.756 -3.142 -2.421 1.00 87.50 261 LEU A O 1
ATOM 2128 N N . ALA A 1 262 ? -10.835 -2.493 -1.892 1.00 83.69 262 ALA A N 1
ATOM 2129 C CA . ALA A 1 262 ? -10.993 -3.403 -0.759 1.00 83.69 262 ALA A CA 1
ATOM 2130 C C . ALA A 1 262 ? -11.214 -4.855 -1.208 1.00 83.69 262 ALA A C 1
ATOM 2132 O O . ALA A 1 262 ? -10.769 -5.775 -0.521 1.00 83.69 262 ALA A O 1
ATOM 2133 N N . ASP A 1 263 ? -11.843 -5.056 -2.367 1.00 83.75 263 ASP A N 1
ATOM 2134 C CA . ASP A 1 263 ? -12.059 -6.381 -2.952 1.00 83.75 263 ASP A CA 1
ATOM 2135 C C . ASP A 1 263 ? -10.807 -6.907 -3.684 1.00 83.75 263 ASP A C 1
ATOM 2137 O O . ASP A 1 263 ? -10.608 -8.118 -3.816 1.00 83.75 263 ASP A O 1
ATOM 2141 N N . LEU A 1 264 ? -9.917 -6.005 -4.117 1.00 87.25 264 LEU A N 1
ATOM 2142 C CA . LEU A 1 264 ? -8.727 -6.326 -4.908 1.00 87.25 264 LEU A CA 1
ATOM 2143 C C . LEU A 1 264 ? -7.777 -7.356 -4.252 1.00 87.25 264 LEU A C 1
ATOM 2145 O O . LEU A 1 264 ? -7.391 -8.295 -4.948 1.00 87.25 264 LEU A O 1
ATOM 2149 N N . PRO A 1 265 ? -7.394 -7.267 -2.959 1.00 85.69 265 PRO A N 1
ATOM 2150 C CA . PRO A 1 265 ? -6.446 -8.207 -2.358 1.00 85.69 265 PRO A CA 1
ATOM 2151 C C . PRO A 1 265 ? -6.954 -9.649 -2.359 1.00 85.69 265 PRO A C 1
ATOM 2153 O O . PRO A 1 265 ? -6.203 -10.569 -2.679 1.00 85.69 265 PRO A O 1
ATOM 2156 N N . SER A 1 266 ? -8.238 -9.850 -2.056 1.00 83.56 266 SER A N 1
ATOM 2157 C CA . SER A 1 266 ? -8.863 -11.178 -2.064 1.00 83.56 266 SER A CA 1
ATOM 2158 C C . SER A 1 266 ? -8.843 -11.781 -3.468 1.00 83.56 266 SER A C 1
ATOM 2160 O O . SER A 1 266 ? -8.517 -12.955 -3.634 1.00 83.56 266 SER A O 1
ATOM 2162 N N . ASN A 1 267 ? -9.099 -10.956 -4.486 1.00 83.94 267 ASN A N 1
ATOM 2163 C CA . ASN A 1 267 ? -9.106 -11.385 -5.883 1.00 83.94 267 ASN A CA 1
ATOM 2164 C C . ASN A 1 267 ? -7.689 -11.630 -6.437 1.00 83.94 267 ASN A C 1
ATOM 2166 O O . ASN A 1 267 ? -7.496 -12.522 -7.260 1.00 83.94 267 ASN A O 1
ATOM 2170 N N . LEU A 1 268 ? -6.682 -10.882 -5.969 1.00 86.50 268 LEU A N 1
ATOM 2171 C CA . LEU A 1 268 ? -5.280 -11.043 -6.376 1.00 86.50 268 LEU A CA 1
ATOM 2172 C C . LEU A 1 268 ? -4.511 -12.088 -5.560 1.00 86.50 268 LEU A C 1
ATOM 2174 O O . LEU A 1 268 ? -3.382 -12.408 -5.923 1.00 86.50 268 LEU A O 1
ATOM 2178 N N . THR A 1 269 ? -5.084 -12.635 -4.483 1.00 88.81 269 THR A N 1
ATOM 2179 C CA . THR A 1 269 ? -4.389 -13.580 -3.590 1.00 88.81 269 THR A CA 1
ATOM 2180 C C . THR A 1 269 ? -3.758 -14.770 -4.339 1.00 88.81 269 THR A C 1
ATOM 2182 O O . THR A 1 269 ? -2.586 -15.053 -4.082 1.00 88.81 269 THR A O 1
ATOM 2185 N N . PRO A 1 270 ? -4.433 -15.431 -5.306 1.00 88.69 270 PRO A N 1
ATOM 2186 C CA . PRO A 1 270 ? -3.815 -16.519 -6.069 1.00 88.69 270 PRO A CA 1
ATOM 2187 C C . PRO A 1 270 ? -2.608 -16.060 -6.900 1.00 88.69 270 PRO A C 1
ATOM 2189 O O . PRO A 1 270 ? -1.570 -16.720 -6.912 1.00 88.69 270 PRO A O 1
ATOM 2192 N N . VAL A 1 271 ? -2.715 -14.896 -7.549 1.00 89.69 271 VAL A N 1
ATOM 2193 C CA . VAL A 1 271 ? -1.638 -14.316 -8.369 1.00 89.69 271 VAL A CA 1
ATOM 2194 C C . VAL A 1 271 ? -0.455 -13.908 -7.494 1.00 89.69 271 VAL A C 1
ATOM 2196 O O . VAL A 1 271 ? 0.691 -14.192 -7.831 1.00 89.69 271 VAL A O 1
ATOM 2199 N N . LEU A 1 272 ? -0.726 -13.293 -6.340 1.00 91.69 272 LEU A N 1
ATOM 2200 C CA . LEU A 1 272 ? 0.294 -12.904 -5.371 1.00 91.69 272 LEU A CA 1
ATOM 2201 C C . LEU A 1 272 ? 1.047 -14.130 -4.835 1.00 91.69 272 LEU A C 1
ATOM 2203 O O . LEU A 1 272 ? 2.262 -14.072 -4.675 1.00 91.69 272 LEU A O 1
ATOM 2207 N N . GLY A 1 273 ? 0.351 -15.249 -4.618 1.00 94.00 273 GLY A N 1
ATOM 2208 C CA . GLY A 1 273 ? 0.972 -16.517 -4.232 1.00 94.00 273 GLY A CA 1
ATOM 2209 C C . GLY A 1 273 ? 1.959 -17.036 -5.281 1.00 94.00 273 GLY A C 1
ATOM 2210 O O . GLY A 1 273 ? 3.101 -17.354 -4.944 1.00 94.00 273 GLY A O 1
ATOM 2211 N N . ILE A 1 274 ? 1.556 -17.053 -6.557 1.00 94.56 274 ILE A N 1
ATOM 2212 C CA . ILE A 1 274 ? 2.435 -17.446 -7.675 1.00 94.56 274 ILE A CA 1
ATOM 2213 C C . ILE A 1 274 ? 3.641 -16.501 -7.765 1.00 94.56 274 ILE A C 1
ATOM 2215 O O . ILE A 1 274 ? 4.778 -16.954 -7.894 1.00 94.56 274 ILE A O 1
ATOM 2219 N N . LEU A 1 275 ? 3.406 -15.193 -7.638 1.00 95.38 275 LEU A N 1
ATOM 2220 C CA . LEU A 1 275 ? 4.448 -14.172 -7.692 1.00 95.38 275 LEU A CA 1
ATOM 2221 C C . LEU A 1 275 ? 5.481 -14.342 -6.565 1.00 95.38 275 LEU A C 1
ATOM 2223 O O . LEU A 1 275 ? 6.682 -14.326 -6.830 1.00 95.38 275 LEU A O 1
ATOM 2227 N N . ILE A 1 276 ? 5.033 -14.545 -5.322 1.00 96.81 276 ILE A N 1
ATOM 2228 C CA . ILE A 1 276 ? 5.917 -14.786 -4.169 1.00 96.81 276 ILE A CA 1
ATOM 2229 C C . ILE A 1 276 ? 6.727 -16.070 -4.373 1.00 96.81 276 ILE A C 1
ATOM 2231 O O . ILE A 1 276 ? 7.931 -16.074 -4.116 1.00 96.81 276 ILE A O 1
ATOM 2235 N N . SER A 1 277 ? 6.100 -17.137 -4.876 1.00 97.12 277 SER A N 1
ATOM 2236 C CA . SER A 1 277 ? 6.796 -18.391 -5.181 1.00 97.12 277 SER A CA 1
ATOM 2237 C C . SER A 1 277 ? 7.897 -18.192 -6.226 1.00 97.12 277 SER A C 1
ATOM 2239 O O . SER A 1 277 ? 9.009 -18.691 -6.048 1.00 97.12 277 SER A O 1
ATOM 2241 N N . ALA A 1 278 ? 7.614 -17.447 -7.298 1.00 97.19 278 ALA A N 1
ATOM 2242 C CA . ALA A 1 278 ? 8.601 -17.138 -8.327 1.00 97.19 278 ALA A CA 1
ATOM 2243 C C . ALA A 1 278 ? 9.764 -16.316 -7.752 1.00 97.19 278 ALA A C 1
ATOM 2245 O O . ALA A 1 278 ? 10.925 -16.676 -7.948 1.00 97.19 278 ALA A O 1
ATOM 2246 N N . PHE A 1 279 ? 9.474 -15.261 -6.983 1.00 97.50 279 PHE A N 1
ATOM 2247 C CA . PHE A 1 279 ? 10.514 -14.458 -6.335 1.00 97.50 279 PHE A CA 1
ATOM 2248 C C . PHE A 1 279 ? 11.381 -15.277 -5.383 1.00 97.50 279 PHE A C 1
ATOM 2250 O O . PHE A 1 279 ? 12.598 -15.113 -5.390 1.00 97.50 279 PHE A O 1
ATOM 2257 N N . TYR A 1 280 ? 10.783 -16.171 -4.596 1.00 97.50 280 TYR A N 1
ATOM 2258 C CA . TYR A 1 280 ? 11.528 -17.035 -3.685 1.00 97.50 280 TYR A CA 1
ATOM 2259 C C . TYR A 1 280 ? 12.484 -17.965 -4.440 1.00 97.50 280 TYR A C 1
ATOM 2261 O O . TYR A 1 280 ? 13.661 -18.063 -4.089 1.00 97.50 280 TYR A O 1
ATOM 2269 N N . PHE A 1 281 ? 12.005 -18.592 -5.518 1.00 97.75 281 PHE A N 1
ATOM 2270 C CA . PHE A 1 281 ? 12.832 -19.445 -6.368 1.00 97.75 281 PHE A CA 1
ATOM 2271 C C . PHE A 1 281 ? 14.014 -18.675 -6.976 1.00 97.75 281 PHE A C 1
ATOM 2273 O O . PHE A 1 281 ? 15.161 -19.108 -6.854 1.00 97.75 281 PHE A O 1
ATOM 2280 N N . TYR A 1 282 ? 13.759 -17.505 -7.572 1.00 97.06 282 TYR A N 1
ATOM 2281 C CA . TYR A 1 282 ? 14.818 -16.677 -8.155 1.00 97.06 282 TYR A CA 1
ATOM 2282 C C . TYR A 1 282 ? 15.784 -16.113 -7.108 1.00 97.06 282 TYR A C 1
ATOM 2284 O O . TYR A 1 282 ? 16.974 -16.000 -7.394 1.00 97.06 282 TYR A O 1
ATOM 2292 N N . ALA A 1 283 ? 15.317 -15.798 -5.897 1.00 97.00 283 ALA A N 1
ATOM 2293 C CA . ALA A 1 283 ? 16.181 -15.362 -4.803 1.00 97.00 283 ALA A CA 1
ATOM 2294 C C . ALA A 1 283 ? 17.143 -16.477 -4.372 1.00 97.00 283 ALA A C 1
ATOM 2296 O O . ALA A 1 283 ? 18.340 -16.230 -4.234 1.00 97.00 283 ALA A O 1
ATOM 2297 N N . LEU A 1 284 ? 16.646 -17.709 -4.225 1.00 97.31 284 LEU A N 1
ATOM 2298 C CA . LEU A 1 284 ? 17.468 -18.860 -3.851 1.00 97.31 284 LEU A CA 1
ATOM 2299 C C . LEU A 1 284 ? 18.488 -19.208 -4.943 1.00 97.31 284 LEU A C 1
ATOM 2301 O O . LEU A 1 284 ? 19.665 -19.427 -4.652 1.00 97.31 284 LEU A O 1
ATOM 2305 N N . LEU A 1 285 ? 18.059 -19.186 -6.206 1.00 97.00 285 LEU A N 1
ATOM 2306 C CA . LEU A 1 285 ? 18.947 -19.358 -7.355 1.00 97.00 285 LEU A CA 1
ATOM 2307 C C . LEU A 1 285 ? 20.021 -18.260 -7.389 1.00 97.00 285 LEU A C 1
ATOM 2309 O O . LEU A 1 285 ? 21.203 -18.560 -7.551 1.00 97.00 285 LEU A O 1
ATOM 2313 N N . GLY A 1 286 ? 19.625 -17.000 -7.193 1.00 95.94 286 GLY A N 1
ATOM 2314 C CA . GLY A 1 286 ? 20.530 -15.854 -7.206 1.00 95.94 286 GLY A CA 1
ATOM 2315 C C . GLY A 1 286 ? 21.558 -15.893 -6.076 1.00 95.94 286 GLY A C 1
ATOM 2316 O O . GLY A 1 286 ? 22.741 -15.670 -6.323 1.00 95.94 286 GLY A O 1
ATOM 2317 N N . MET A 1 287 ? 21.141 -16.242 -4.858 1.00 94.69 287 MET A N 1
ATOM 2318 C CA . MET A 1 287 ? 22.062 -16.429 -3.736 1.00 94.69 287 MET A CA 1
ATOM 2319 C C . MET A 1 287 ? 23.082 -17.527 -4.042 1.00 94.69 287 MET A C 1
ATOM 2321 O O . MET A 1 287 ? 24.274 -17.300 -3.881 1.00 94.69 287 MET A O 1
ATOM 2325 N N . ASN A 1 288 ? 22.648 -18.678 -4.556 1.00 95.00 288 ASN A N 1
ATOM 2326 C CA . ASN A 1 288 ? 23.565 -19.782 -4.840 1.00 95.00 288 ASN A CA 1
ATOM 2327 C C . ASN A 1 288 ? 24.572 -19.441 -5.951 1.00 95.00 288 ASN A C 1
ATOM 2329 O O . ASN A 1 288 ? 25.764 -19.708 -5.791 1.00 95.00 288 ASN A O 1
ATOM 2333 N N . LEU A 1 289 ? 24.123 -18.822 -7.049 1.00 95.88 289 LEU A N 1
ATOM 2334 C CA . LEU A 1 289 ? 24.991 -18.497 -8.188 1.00 95.88 289 LEU A CA 1
ATOM 2335 C C . LEU A 1 289 ? 25.916 -17.298 -7.940 1.00 95.88 289 LEU A C 1
ATOM 2337 O O . LEU A 1 289 ? 27.006 -17.255 -8.509 1.00 95.88 289 LEU A O 1
ATOM 2341 N N . PHE A 1 290 ? 25.502 -16.325 -7.124 1.00 94.56 290 PHE A N 1
ATOM 2342 C CA . PHE A 1 290 ? 26.191 -15.035 -7.014 1.00 94.56 290 PHE A CA 1
ATOM 2343 C C . PHE A 1 290 ? 26.725 -14.704 -5.608 1.00 94.56 290 PHE A C 1
ATOM 2345 O O . PHE A 1 290 ? 27.128 -13.559 -5.400 1.00 94.56 290 PHE A O 1
ATOM 2352 N N . HIS A 1 291 ? 26.771 -15.657 -4.661 1.00 85.81 291 HIS A N 1
ATOM 2353 C CA . HIS A 1 291 ? 27.114 -15.379 -3.250 1.00 85.81 291 HIS A CA 1
ATOM 2354 C C . HIS A 1 291 ? 28.455 -14.658 -3.014 1.00 85.81 291 HIS A C 1
ATOM 2356 O O . HIS A 1 291 ? 28.563 -13.954 -2.020 1.00 85.81 291 HIS A O 1
ATOM 2362 N N . ASP A 1 292 ? 29.426 -14.744 -3.931 1.00 87.38 292 ASP A N 1
ATOM 2363 C CA . ASP A 1 292 ? 30.759 -14.133 -3.769 1.00 87.38 292 ASP A CA 1
ATOM 2364 C C . ASP A 1 292 ? 31.267 -13.368 -5.004 1.00 87.38 292 ASP A C 1
ATOM 2366 O O . ASP A 1 292 ? 32.460 -13.068 -5.133 1.00 87.38 292 ASP A O 1
ATOM 2370 N N . VAL A 1 293 ? 30.375 -13.034 -5.939 1.00 90.38 293 VAL A N 1
ATOM 2371 C CA . VAL A 1 293 ? 30.772 -12.339 -7.176 1.00 90.38 293 VAL A CA 1
ATOM 2372 C C . VAL A 1 293 ? 31.150 -10.876 -6.913 1.00 90.38 293 VAL A C 1
ATOM 2374 O O . VAL A 1 293 ? 32.018 -10.332 -7.594 1.00 90.38 293 VAL A O 1
ATOM 2377 N N . ILE A 1 294 ? 30.549 -10.235 -5.905 1.00 86.75 294 ILE A N 1
ATOM 2378 C CA . ILE A 1 294 ? 30.818 -8.833 -5.555 1.00 86.75 294 ILE A CA 1
ATOM 2379 C C . ILE A 1 294 ? 31.625 -8.783 -4.257 1.00 86.75 294 ILE A C 1
ATOM 2381 O O . ILE A 1 294 ? 31.079 -8.931 -3.166 1.00 86.75 294 ILE A O 1
ATOM 2385 N N . LYS A 1 295 ? 32.931 -8.529 -4.374 1.00 85.00 295 LYS A N 1
ATOM 2386 C CA . LYS A 1 295 ? 33.824 -8.309 -3.230 1.00 85.00 295 LYS A CA 1
ATOM 2387 C C . LYS A 1 295 ? 34.063 -6.816 -3.044 1.00 85.00 295 LYS A C 1
ATOM 2389 O O . LYS A 1 295 ? 34.565 -6.148 -3.944 1.00 85.00 295 LYS A O 1
ATOM 2394 N N . TYR A 1 296 ? 33.733 -6.297 -1.866 1.00 80.25 296 TYR A N 1
ATOM 2395 C CA . TYR A 1 296 ? 34.071 -4.928 -1.489 1.00 80.25 296 TYR A CA 1
ATOM 2396 C C . TYR A 1 296 ? 35.493 -4.906 -0.931 1.00 80.25 296 TYR A C 1
ATOM 2398 O O . TYR A 1 296 ? 35.761 -5.490 0.118 1.00 80.25 296 TYR A O 1
ATOM 2406 N N . HIS A 1 297 ? 36.415 -4.245 -1.628 1.00 78.69 297 HIS A N 1
ATOM 2407 C CA . HIS A 1 297 ? 37.733 -3.975 -1.067 1.00 78.69 297 HIS A CA 1
ATOM 2408 C C . HIS A 1 297 ? 37.618 -2.780 -0.117 1.00 78.69 297 HIS A C 1
ATOM 2410 O O . HIS A 1 297 ? 37.273 -1.679 -0.542 1.00 78.69 297 HIS A O 1
ATOM 2416 N N . ASN A 1 298 ? 37.861 -3.001 1.175 1.00 70.19 298 ASN A N 1
ATOM 2417 C CA . ASN A 1 298 ? 37.922 -1.914 2.142 1.00 70.19 298 ASN A CA 1
ATOM 2418 C C . ASN A 1 298 ? 39.283 -1.221 1.998 1.00 70.19 298 ASN A C 1
ATOM 2420 O O . ASN A 1 298 ? 40.312 -1.805 2.336 1.00 70.19 298 ASN A O 1
ATOM 2424 N N . SER A 1 299 ? 39.299 0.005 1.477 1.00 61.47 299 SER A N 1
ATOM 2425 C CA . SER A 1 299 ? 40.515 0.784 1.194 1.00 61.47 299 SER A CA 1
ATOM 2426 C C . SER A 1 299 ? 41.241 1.303 2.448 1.00 61.47 299 SER A C 1
ATOM 2428 O O . SER A 1 299 ? 41.814 2.387 2.420 1.00 61.47 299 SER A O 1
ATOM 2430 N N . THR A 1 300 ? 41.222 0.577 3.568 1.00 58.41 300 THR A N 1
ATOM 2431 C CA . THR A 1 300 ? 41.850 1.012 4.828 1.00 58.41 300 THR A CA 1
ATOM 2432 C C . THR A 1 300 ? 43.282 0.515 5.033 1.00 58.41 300 THR A C 1
ATOM 2434 O O . THR A 1 300 ? 43.884 0.883 6.031 1.00 58.41 300 THR A O 1
ATOM 2437 N N . ASN A 1 301 ? 43.865 -0.256 4.104 1.00 52.19 301 ASN A N 1
ATOM 2438 C CA . ASN A 1 301 ? 45.227 -0.801 4.258 1.00 52.19 301 ASN A CA 1
ATOM 2439 C C . ASN A 1 301 ? 46.222 -0.373 3.158 1.00 52.19 301 ASN A C 1
ATOM 2441 O O . ASN A 1 301 ? 47.229 -1.043 2.957 1.00 52.19 301 ASN A O 1
ATOM 2445 N N . SER A 1 302 ? 45.999 0.748 2.461 1.00 52.06 302 SER A N 1
ATOM 2446 C CA . SER A 1 302 ? 46.999 1.325 1.538 1.00 52.06 302 SER A CA 1
ATOM 2447 C C . SER A 1 302 ? 47.909 2.359 2.215 1.00 52.06 302 SER A C 1
ATOM 2449 O O . SER A 1 302 ? 48.265 3.374 1.620 1.00 52.06 302 SER A O 1
ATOM 2451 N N . SER A 1 303 ? 48.263 2.125 3.475 1.00 49.06 303 SER A N 1
ATOM 2452 C CA . SER A 1 303 ? 49.320 2.861 4.163 1.00 49.06 303 SER A CA 1
ATOM 2453 C C . SER A 1 303 ? 50.195 1.865 4.906 1.00 49.06 303 SER A C 1
ATOM 2455 O O . SER A 1 303 ? 50.010 1.638 6.097 1.00 49.06 303 SER A O 1
ATOM 2457 N N . ASN A 1 304 ? 51.095 1.226 4.170 1.00 41.03 304 ASN A N 1
ATOM 2458 C CA . ASN A 1 304 ? 52.480 1.063 4.589 1.00 41.03 304 ASN A CA 1
ATOM 2459 C C . ASN A 1 304 ? 53.320 0.832 3.319 1.00 41.03 304 ASN A C 1
ATOM 2461 O O . ASN A 1 304 ? 52.923 -0.009 2.509 1.00 41.03 304 ASN A O 1
ATOM 2465 N N . PRO A 1 305 ? 54.377 1.634 3.096 1.00 47.94 305 PRO A N 1
ATOM 2466 C CA . PRO A 1 305 ? 55.286 1.480 1.962 1.00 47.94 305 PRO A CA 1
ATOM 2467 C C . PRO A 1 305 ? 56.077 0.169 2.028 1.00 47.94 305 PRO A C 1
ATOM 2469 O O . PRO A 1 305 ? 56.266 -0.364 3.146 1.00 47.94 305 PRO A O 1
#

Foldseek 3Di:
DDDPDDDDDDPDDDDPPPPPPVCPPDPVSVVVVLVVVLVVVCPPVNVVVVCVVPVCSVVVSCVSNVCSVVPVVVVVVVVVVVVVVVVVVVVVVVVVVPCCPVVNVVVVVVVVVVCDPPLPLDQPDQDPDPVLNVLLVVLVDVVVLVVLLVLLVVCVVCVPPCLVVSLVVLVVNLVSVCVSRDPVRQVVDPVSVVSNVLSVVLVVLVVVLVVLVVVCVVPVPDPVSVVVSVVSSVVSSVSSNVSNVSVCVVDPVSVVVVVCVVCVCVVCVVVVVVVVVVVVVVVVVCCVVCVPVDDDDDPPPPPDD